Protein AF-A0AAD3DBM1-F1 (afdb_monomer_lite)

Foldseek 3Di:
DVVVLVVLPDDLPDDLVVLVVSLVSLVVVLVVCVVPPVCLVSLLVSLQSNLSSCVVVLNLVSNLVSLVVSLVSDDCPPCVPSNLVSLQSNLVSCVSVVVLVSSLVSLVCSCVSPNDDPSSVVSNVVSCVVVVHDPPPDPDPPPPPVVVVVVVVVVVVVVDPPDDPDDPLRVFDAQLQPRDTDDDWDWDPQQVPDPPADIGTHPDPVSVVVCCVFAVLCRRPPHPNHDDAQFKWAFADDPPCRVRHRFIWGFHDQDSVVSFTFTATPNDTDTHGSVRIHGDD

InterPro domains:
  IPR002893 Zinc finger, MYND-type [PF01753] (175-220)
  IPR002893 Zinc finger, MYND-type [PS50865] (175-220)
  IPR011990 Tetratricopeptide-like helical domain superfamily [G3DSA:1.25.40.10] (17-143)
  IPR011990 Tetratricopeptide-like helical domain superfamily [SSF48452] (22-134)

Organism: NCBI:txid426638

pLDDT: mean 80.93, std 15.18, range [37.31, 95.5]

Secondary structure (DSSP, 8-state):
-HHHHHHH---SSS-HHHHHHHHHHHHHHHHHHTT-TT-HHHHHHHHHHHHHHHHTTT-HHHHHHHHHHHHHH--TTT-HHHHHHHHHHHHHHHHHHT-HHHHHHHHHHHHHHH---HHHHHHHHHHHHHHT-----S-------HHHHHHHHHHHHTTS--S----HHHHS---TTT---SS-PEEPHHHHT-SSS---EESSHHHHHHHHHHTGGGT-TT-TT---TT-EEEE---SS-GGGTT-EEEEEEEEGGGTEEEEEETTEEEEE-GGGEEE--

Sequence (281 aa):
MLSECNNVFESIEGSLSKRMVAIKKYQALLAMIQNDKRASEVVIDVLRHLGICYLNIGNYAAAGANFASAWSLCSTSTQKDLKKDIAYQIAQCKEEDGDLEGALDWYKLVCDSFGMFSTCLEGVRRIERKMGKNSGIFPRQPKINTRKEESLVNEFQDMLPTNEKRSIAETMKRCDHCSRGGIKLLLCKGCANDQEAPSTNYCSKECQKSHWKNVHKYTCACSKARLITGQKVKVHSLDKSPQYNGKDGKIVTYMKEKGRFKVEIENKFLALKPQNLKKIV

Structure (mmCIF, N/CA/C/O backbone):
data_AF-A0AAD3DBM1-F1
#
_entry.id   AF-A0AAD3DBM1-F1
#
loop_
_atom_site.group_PDB
_atom_site.id
_atom_site.type_symbol
_atom_site.label_atom_id
_atom_site.label_alt_id
_atom_site.label_comp_id
_atom_site.label_asym_id
_atom_site.label_entity_id
_atom_site.label_seq_id
_atom_site.pdbx_PDB_ins_code
_atom_site.Cartn_x
_atom_site.Cartn_y
_atom_site.Cartn_z
_atom_site.occupancy
_atom_site.B_iso_or_equiv
_atom_site.auth_seq_id
_atom_site.auth_comp_id
_atom_site.auth_asym_id
_atom_site.auth_atom_id
_atom_site.pdbx_PDB_model_num
ATOM 1 N N . MET A 1 1 ? 29.274 14.774 -3.398 1.00 46.56 1 MET A N 1
ATOM 2 C CA . MET A 1 1 ? 29.232 13.772 -4.489 1.00 46.56 1 MET A CA 1
ATOM 3 C C . MET A 1 1 ? 28.260 12.628 -4.191 1.00 46.56 1 MET A C 1
ATOM 5 O O . MET A 1 1 ? 27.107 12.763 -4.569 1.00 46.56 1 MET A O 1
ATOM 9 N N . LEU A 1 2 ? 28.620 11.553 -3.469 1.00 37.75 2 LEU A N 1
ATOM 10 C CA . LEU A 1 2 ? 27.672 10.447 -3.177 1.00 37.75 2 LEU A CA 1
ATOM 11 C C . LEU A 1 2 ? 26.498 10.856 -2.258 1.00 37.75 2 LEU A C 1
ATOM 13 O O . LEU A 1 2 ? 25.374 10.401 -2.447 1.00 37.75 2 LEU A O 1
ATOM 17 N N . SER A 1 3 ? 26.729 11.766 -1.305 1.00 40.16 3 SER A N 1
ATOM 18 C CA . SER A 1 3 ? 25.671 12.320 -0.443 1.00 40.16 3 SER A CA 1
ATOM 19 C C . SER A 1 3 ? 24.686 13.227 -1.190 1.00 40.16 3 SER A C 1
ATOM 21 O O . SER A 1 3 ? 23.522 13.302 -0.813 1.00 40.16 3 SER A O 1
ATOM 23 N N . GLU A 1 4 ? 25.127 13.882 -2.268 1.00 43.16 4 GLU A N 1
ATOM 24 C CA . GLU A 1 4 ? 24.247 14.650 -3.155 1.00 43.16 4 GLU A CA 1
ATOM 25 C C . GLU A 1 4 ? 23.432 13.708 -4.044 1.00 43.16 4 GLU A C 1
ATOM 27 O O . GLU A 1 4 ? 22.243 13.944 -4.213 1.00 43.16 4 GLU A O 1
ATOM 32 N N . CYS A 1 5 ? 24.014 12.592 -4.511 1.00 42.69 5 CYS A N 1
ATOM 33 C CA . CYS A 1 5 ? 23.309 11.577 -5.307 1.00 42.69 5 CYS A CA 1
ATOM 34 C C . CYS A 1 5 ? 22.087 10.997 -4.575 1.00 42.69 5 CYS A C 1
ATOM 36 O O . CYS A 1 5 ? 21.028 10.853 -5.182 1.00 42.69 5 CYS A O 1
ATOM 38 N N . ASN A 1 6 ? 22.187 10.744 -3.264 1.00 42.69 6 ASN A N 1
ATOM 39 C CA . ASN A 1 6 ? 21.066 10.222 -2.469 1.00 42.69 6 ASN A CA 1
ATOM 40 C C . ASN A 1 6 ? 19.889 11.206 -2.335 1.00 42.69 6 ASN A C 1
ATOM 42 O O . ASN A 1 6 ? 18.762 10.771 -2.118 1.00 42.69 6 ASN A O 1
ATOM 46 N N . ASN A 1 7 ? 20.127 12.510 -2.512 1.00 46.00 7 ASN A N 1
ATOM 47 C CA . ASN A 1 7 ? 19.085 13.541 -2.491 1.00 46.00 7 ASN A CA 1
ATOM 48 C C . ASN A 1 7 ? 18.482 13.826 -3.884 1.00 46.00 7 ASN A C 1
ATOM 50 O O . ASN A 1 7 ? 17.515 14.581 -3.974 1.00 46.00 7 ASN A O 1
ATOM 54 N N . VAL A 1 8 ? 19.025 13.251 -4.970 1.00 50.91 8 VAL A N 1
ATOM 55 C CA . VAL A 1 8 ? 18.521 13.448 -6.350 1.00 50.91 8 VAL A CA 1
ATOM 56 C C . VAL A 1 8 ? 17.399 12.472 -6.712 1.00 50.91 8 VAL A C 1
ATOM 58 O O . VAL A 1 8 ? 16.641 12.748 -7.641 1.00 50.91 8 VAL A O 1
ATOM 61 N N . PHE A 1 9 ? 17.228 11.374 -5.967 1.00 54.41 9 PHE A N 1
ATOM 62 C CA . PHE A 1 9 ? 16.129 10.418 -6.152 1.00 54.41 9 PHE A CA 1
ATOM 63 C C . PHE A 1 9 ? 14.789 10.980 -5.642 1.00 54.41 9 PHE A C 1
ATOM 65 O O . PHE A 1 9 ? 14.138 10.429 -4.756 1.00 54.41 9 PHE A O 1
ATOM 72 N N . GLU A 1 10 ? 14.376 12.121 -6.192 1.00 54.16 10 GLU A N 1
ATOM 73 C CA . GLU A 1 10 ? 13.026 12.647 -6.046 1.00 54.16 10 GLU A CA 1
ATOM 74 C C . GLU A 1 10 ? 12.035 11.756 -6.800 1.00 54.16 10 GLU A C 1
ATOM 76 O O . GLU A 1 10 ? 12.330 11.208 -7.862 1.00 54.16 10 GLU A O 1
ATOM 81 N N . SER A 1 11 ? 10.839 11.630 -6.223 1.00 51.88 11 SER A N 1
ATOM 82 C CA . SER A 1 11 ? 9.753 10.768 -6.686 1.00 51.88 11 SER A CA 1
ATOM 83 C C . SER A 1 11 ? 9.548 10.824 -8.205 1.00 51.88 11 SER A C 1
ATOM 85 O O . SER A 1 11 ? 9.030 11.802 -8.748 1.00 51.88 11 SER A O 1
ATOM 87 N N . ILE A 1 12 ? 9.888 9.716 -8.871 1.00 55.22 12 ILE A N 1
ATOM 88 C CA . ILE A 1 12 ? 9.532 9.400 -10.265 1.00 55.22 12 ILE A CA 1
ATOM 89 C C . ILE A 1 12 ? 8.000 9.486 -10.463 1.00 55.22 12 ILE A C 1
ATOM 91 O O . ILE A 1 12 ? 7.499 9.741 -11.564 1.00 55.22 12 ILE A O 1
ATOM 95 N N . GLU A 1 13 ? 7.244 9.343 -9.371 1.00 55.00 13 GLU A N 1
ATOM 96 C CA . GLU A 1 13 ? 5.802 9.538 -9.299 1.00 55.00 13 GLU A CA 1
ATOM 97 C C . GLU A 1 13 ? 5.473 11.019 -9.036 1.00 55.00 13 GLU A C 1
ATOM 99 O O . GLU A 1 13 ? 5.703 11.570 -7.957 1.00 55.00 13 GLU A O 1
ATOM 104 N N . GLY A 1 14 ? 4.936 11.696 -10.049 1.00 64.06 14 GLY A N 1
ATOM 105 C CA . GLY A 1 14 ? 4.584 13.112 -9.980 1.00 64.06 14 GLY A CA 1
ATOM 106 C C . GLY A 1 14 ? 3.990 13.633 -11.287 1.00 64.06 14 GLY A C 1
ATOM 107 O O . GLY A 1 14 ? 3.848 12.886 -12.257 1.00 64.06 14 GLY A O 1
ATOM 108 N N . SER A 1 15 ? 3.641 14.923 -11.310 1.00 74.88 15 SER A N 1
ATOM 109 C CA . SER A 1 15 ? 3.180 15.627 -12.513 1.00 74.88 15 SER A CA 1
ATOM 110 C C . SER A 1 15 ? 4.259 15.649 -13.603 1.00 74.88 15 SER A C 1
ATOM 112 O O . SER A 1 15 ? 5.452 15.560 -13.308 1.00 74.88 15 SER A O 1
ATOM 114 N N . LEU A 1 16 ? 3.855 15.843 -14.863 1.00 77.19 16 LEU A N 1
ATOM 115 C CA . LEU A 1 16 ? 4.769 15.951 -16.010 1.00 77.19 16 LEU A CA 1
ATOM 116 C C . LEU A 1 16 ? 5.891 16.982 -15.772 1.00 77.19 16 LEU A C 1
ATOM 118 O O . LEU A 1 16 ? 7.056 16.709 -16.050 1.00 77.19 16 LEU A O 1
ATOM 122 N N . SER A 1 17 ? 5.565 18.111 -15.136 1.00 77.75 17 SER A N 1
ATOM 123 C CA . SER A 1 17 ? 6.536 19.136 -14.734 1.00 77.75 17 SER A CA 1
ATOM 124 C C . SER A 1 17 ? 7.622 18.616 -13.784 1.00 77.75 17 SER A C 1
ATOM 126 O O . SER A 1 17 ? 8.797 18.926 -13.973 1.00 77.75 17 SER A O 1
ATOM 128 N N . LYS A 1 18 ? 7.265 17.783 -12.798 1.00 78.81 18 LYS A N 1
ATOM 129 C CA . LYS A 1 18 ? 8.230 17.181 -11.863 1.00 78.81 18 LYS A CA 1
ATOM 130 C C . LYS A 1 18 ? 9.143 16.182 -12.572 1.00 78.81 18 LYS A C 1
ATOM 132 O O . LYS A 1 18 ? 10.349 16.198 -12.343 1.00 78.81 18 LYS A O 1
ATOM 137 N N . ARG A 1 19 ? 8.592 15.379 -13.490 1.00 79.62 19 ARG A N 1
ATOM 138 C CA . ARG A 1 19 ? 9.369 14.416 -14.293 1.00 79.62 19 ARG A CA 1
ATOM 139 C C . ARG A 1 19 ? 10.403 15.116 -15.176 1.00 79.62 19 ARG A C 1
ATOM 141 O O . ARG A 1 19 ? 11.550 14.690 -15.222 1.00 79.62 19 ARG A O 1
ATOM 148 N N . MET A 1 20 ? 10.040 16.231 -15.812 1.00 81.75 20 MET A N 1
ATOM 149 C CA . MET A 1 20 ? 10.981 17.019 -16.622 1.00 81.75 20 MET A CA 1
ATOM 150 C C . MET A 1 20 ? 12.109 17.642 -15.789 1.00 81.75 20 MET A C 1
ATOM 152 O O . MET A 1 20 ? 13.251 17.697 -16.242 1.00 81.75 20 MET A O 1
ATOM 156 N N . VAL A 1 21 ? 11.812 18.101 -14.568 1.00 84.25 21 VAL A N 1
ATOM 157 C CA . VAL A 1 21 ? 12.841 18.601 -13.641 1.00 84.25 21 VAL A CA 1
ATOM 158 C C . VAL A 1 21 ? 13.791 17.474 -13.228 1.00 84.25 21 VAL A C 1
ATOM 160 O O . VAL A 1 21 ? 15.004 17.678 -13.242 1.00 84.25 21 VAL A O 1
ATOM 163 N N . ALA A 1 22 ? 13.264 16.284 -12.930 1.00 83.56 22 ALA A N 1
ATOM 164 C CA . ALA A 1 22 ? 14.074 15.114 -12.597 1.00 83.56 22 ALA A CA 1
ATOM 165 C C . ALA A 1 22 ? 15.024 14.727 -13.744 1.00 83.56 22 ALA A C 1
ATOM 167 O O . ALA A 1 22 ? 16.213 14.533 -13.504 1.00 83.56 22 ALA A O 1
ATOM 168 N N . ILE A 1 23 ? 14.548 14.720 -14.997 1.00 86.81 23 ILE A N 1
ATOM 169 C CA . ILE A 1 23 ? 15.391 14.453 -16.179 1.00 86.81 23 ILE A CA 1
ATOM 170 C C . ILE A 1 23 ? 16.587 15.410 -16.229 1.00 86.81 23 ILE A C 1
ATOM 172 O O . ILE A 1 23 ? 17.722 14.958 -16.360 1.00 86.81 23 ILE A O 1
ATOM 176 N N . LYS A 1 24 ? 16.355 16.720 -16.059 1.00 87.69 24 LYS A N 1
ATOM 177 C CA . LYS A 1 24 ? 17.437 17.719 -16.061 1.00 87.69 24 LYS A CA 1
ATOM 178 C C . LYS A 1 24 ? 18.457 17.461 -14.951 1.00 87.69 24 LYS A C 1
ATOM 180 O O . LYS A 1 24 ? 19.658 17.554 -15.197 1.00 87.69 24 LYS A O 1
ATOM 185 N N . LYS A 1 25 ? 17.990 17.113 -13.745 1.00 87.00 25 LYS A N 1
ATOM 186 C CA . LYS A 1 25 ? 18.864 16.781 -12.609 1.00 87.00 25 LYS A CA 1
ATOM 187 C C . LYS A 1 25 ? 19.728 15.555 -12.910 1.00 87.00 25 LYS A C 1
ATOM 189 O O . LYS A 1 25 ? 20.939 15.607 -12.715 1.00 87.00 25 LYS A O 1
ATOM 194 N N . TYR A 1 26 ? 19.134 14.483 -13.428 1.00 87.44 26 TYR A N 1
ATOM 195 C CA . TYR A 1 26 ? 19.877 13.268 -13.752 1.00 87.44 26 TYR A CA 1
ATOM 196 C C . TYR A 1 26 ? 20.839 13.446 -14.935 1.00 87.44 26 TYR A C 1
ATOM 198 O O . TYR A 1 26 ? 21.929 12.886 -14.905 1.00 87.44 26 TYR A O 1
ATOM 206 N N . GLN A 1 27 ? 20.493 14.247 -15.947 1.00 89.56 27 GLN A N 1
ATOM 207 C CA . GLN A 1 27 ? 21.410 14.579 -17.046 1.00 89.56 27 GLN A CA 1
ATOM 208 C C . GLN A 1 27 ? 22.630 15.363 -16.553 1.00 89.56 27 GLN A C 1
ATOM 210 O O . GLN A 1 27 ? 23.756 15.041 -16.930 1.00 89.56 27 GLN A O 1
ATOM 215 N N . ALA A 1 28 ? 22.418 16.356 -15.683 1.00 86.69 28 ALA A N 1
ATOM 216 C CA . ALA A 1 28 ? 23.511 17.099 -15.061 1.00 86.69 28 ALA A CA 1
ATOM 217 C C . ALA A 1 28 ? 24.405 16.172 -14.226 1.00 86.69 28 ALA A C 1
ATOM 219 O O . ALA A 1 28 ? 25.629 16.224 -14.336 1.00 86.69 28 ALA A O 1
ATOM 220 N N . LEU A 1 29 ? 23.794 15.270 -13.454 1.00 85.69 29 LEU A N 1
ATOM 221 C CA . LEU A 1 29 ? 24.518 14.289 -12.656 1.00 85.69 29 LEU A CA 1
ATOM 222 C C . LEU A 1 29 ? 25.336 13.327 -13.530 1.00 85.69 29 LEU A C 1
ATOM 224 O O . LEU A 1 29 ? 26.505 13.082 -13.244 1.00 85.69 29 LEU A O 1
ATOM 228 N N . LEU A 1 30 ? 24.761 12.827 -14.626 1.00 86.38 30 LEU A N 1
ATOM 229 C CA . LEU A 1 30 ? 25.458 11.948 -15.561 1.00 86.38 30 LEU A CA 1
ATOM 230 C C . LEU A 1 30 ? 26.679 12.644 -16.182 1.00 86.38 30 LEU A C 1
ATOM 232 O O . LEU A 1 30 ? 27.753 12.049 -16.226 1.00 86.38 30 LEU A O 1
ATOM 236 N N . ALA A 1 31 ? 26.547 13.912 -16.584 1.00 85.44 31 ALA A N 1
ATOM 237 C CA . ALA A 1 31 ? 27.654 14.700 -17.128 1.00 85.44 31 ALA A CA 1
ATOM 238 C C . ALA A 1 31 ? 28.787 14.922 -16.107 1.00 85.44 31 ALA A C 1
ATOM 240 O O . ALA A 1 31 ? 29.961 14.916 -16.471 1.00 85.44 31 ALA A O 1
ATOM 241 N N . MET A 1 32 ? 28.453 15.077 -14.821 1.00 81.88 32 MET A N 1
ATOM 242 C CA . MET A 1 32 ? 29.454 15.179 -13.752 1.00 81.88 32 MET A CA 1
ATOM 243 C C . MET A 1 32 ? 30.186 13.851 -13.521 1.00 81.88 32 MET A C 1
ATOM 245 O O . MET A 1 32 ? 31.399 13.846 -13.313 1.00 81.88 32 MET A O 1
ATOM 249 N N . ILE A 1 33 ? 29.460 12.730 -13.562 1.00 81.56 33 ILE A N 1
ATOM 250 C CA . ILE A 1 33 ? 29.993 11.405 -13.217 1.00 81.56 33 ILE A CA 1
ATOM 251 C C . ILE A 1 33 ? 30.760 10.756 -14.379 1.00 81.56 33 ILE A C 1
ATOM 253 O O . ILE A 1 33 ? 31.691 9.998 -14.126 1.00 81.56 33 ILE A O 1
ATOM 257 N N . GLN A 1 34 ? 30.451 11.073 -15.643 1.00 70.00 34 GLN A N 1
ATOM 258 C CA . GLN A 1 34 ? 31.133 10.507 -16.823 1.00 70.00 34 GLN A CA 1
ATOM 259 C C . GLN A 1 34 ? 32.664 10.694 -16.824 1.00 70.00 34 GLN A C 1
ATOM 261 O O . GLN A 1 34 ? 33.372 9.937 -17.486 1.00 70.00 34 GLN A O 1
ATOM 266 N N . ASN A 1 35 ? 33.186 11.647 -16.046 1.00 67.00 35 ASN A N 1
ATOM 267 C CA . ASN A 1 35 ? 34.622 11.881 -15.889 1.00 67.00 35 ASN A CA 1
ATOM 268 C C . ASN A 1 35 ? 35.290 11.017 -14.794 1.00 67.00 35 ASN A C 1
ATOM 270 O O . ASN A 1 35 ? 36.519 10.981 -14.727 1.00 67.00 35 ASN A O 1
ATOM 274 N N . ASP A 1 36 ? 34.530 10.302 -13.952 1.00 69.19 36 ASP A N 1
ATOM 275 C CA . ASP A 1 36 ? 35.066 9.450 -12.879 1.00 69.19 36 ASP A CA 1
ATOM 276 C C . ASP A 1 36 ? 34.872 7.954 -13.184 1.00 69.19 36 ASP A C 1
ATOM 278 O O . ASP A 1 36 ? 33.789 7.382 -13.049 1.00 69.19 36 ASP A O 1
ATOM 282 N N . LYS A 1 37 ? 35.973 7.279 -13.540 1.00 59.78 37 LYS A N 1
ATOM 283 C CA . LYS A 1 37 ? 36.004 5.836 -13.846 1.00 59.78 37 LYS A CA 1
ATOM 284 C C . LYS A 1 37 ? 35.639 4.935 -12.656 1.00 59.78 37 LYS A C 1
ATOM 286 O O . LYS A 1 37 ? 35.408 3.746 -12.858 1.00 59.78 37 LYS A O 1
ATOM 291 N N . ARG A 1 38 ? 35.605 5.458 -11.425 1.00 62.09 38 ARG A N 1
ATOM 292 C CA . ARG A 1 38 ? 35.323 4.683 -10.199 1.00 62.09 38 ARG A CA 1
ATOM 293 C C . ARG A 1 38 ? 33.835 4.625 -9.844 1.00 62.09 38 ARG A C 1
ATOM 295 O O . ARG A 1 38 ? 33.476 3.956 -8.882 1.00 62.09 38 ARG A O 1
ATOM 302 N N . ALA A 1 39 ? 32.975 5.306 -10.601 1.00 62.03 39 ALA A N 1
ATOM 303 C CA . ALA A 1 39 ? 31.554 5.466 -10.294 1.00 62.03 39 ALA A CA 1
ATOM 304 C C . ALA A 1 39 ? 30.619 4.588 -11.154 1.00 62.03 39 ALA A C 1
ATOM 306 O O . ALA A 1 39 ? 29.461 4.945 -11.360 1.00 62.03 39 ALA A O 1
ATOM 307 N N . SER A 1 40 ? 31.096 3.447 -11.663 1.00 72.50 40 SER A N 1
ATOM 308 C CA . SER A 1 40 ? 30.356 2.610 -12.626 1.00 72.50 40 SER A CA 1
ATOM 309 C C . SER A 1 40 ? 28.969 2.173 -12.139 1.00 72.50 40 SER A C 1
ATOM 311 O O . SER A 1 40 ? 28.020 2.209 -12.914 1.00 72.50 40 SER A O 1
ATOM 313 N N . GLU A 1 41 ? 28.817 1.828 -10.860 1.00 79.38 41 GLU A N 1
ATOM 314 C CA . GLU A 1 41 ? 27.526 1.418 -10.290 1.00 79.38 41 GLU A CA 1
ATOM 315 C C . GLU A 1 41 ? 26.525 2.581 -10.204 1.00 79.38 41 GLU A C 1
ATOM 317 O O . GLU A 1 41 ? 25.370 2.444 -10.601 1.00 79.38 41 GLU A O 1
ATOM 322 N N . VAL A 1 42 ? 26.991 3.767 -9.804 1.00 81.56 42 VAL A N 1
ATOM 323 C CA . VAL A 1 42 ? 26.152 4.975 -9.739 1.00 81.56 42 VAL A CA 1
ATOM 324 C C . VAL A 1 42 ? 25.696 5.396 -11.138 1.00 81.56 42 VAL A C 1
ATOM 326 O O . VAL A 1 42 ? 24.560 5.831 -11.313 1.00 81.56 42 VAL A O 1
ATOM 329 N N . VAL A 1 43 ? 26.551 5.237 -12.154 1.00 85.94 43 VAL A N 1
ATOM 330 C CA . VAL A 1 43 ? 26.188 5.517 -13.552 1.00 85.94 43 VAL A CA 1
ATOM 331 C C . VAL A 1 43 ? 25.039 4.621 -14.014 1.00 85.94 43 VAL A C 1
ATOM 333 O O . VAL A 1 43 ? 24.109 5.119 -14.648 1.00 85.94 43 VAL A O 1
ATOM 336 N N . ILE A 1 44 ? 25.062 3.328 -13.671 1.00 87.00 44 ILE A N 1
ATOM 337 C CA . ILE A 1 44 ? 23.988 2.383 -14.016 1.00 87.00 44 ILE A CA 1
ATOM 338 C C . ILE A 1 44 ? 22.665 2.838 -13.396 1.00 87.00 44 ILE A C 1
ATOM 340 O O . ILE A 1 44 ? 21.652 2.909 -14.096 1.00 87.00 44 ILE A O 1
ATOM 344 N N . ASP A 1 45 ? 22.675 3.207 -12.114 1.00 86.12 45 ASP A N 1
ATOM 345 C CA . ASP A 1 45 ? 21.476 3.688 -11.433 1.00 86.12 45 ASP A CA 1
ATOM 346 C C . ASP A 1 45 ? 20.944 4.982 -12.050 1.00 86.12 45 ASP A C 1
ATOM 348 O O . ASP A 1 45 ? 19.742 5.091 -12.302 1.00 86.12 45 ASP A O 1
ATOM 352 N N . VAL A 1 46 ? 21.812 5.949 -12.354 1.00 87.50 46 VAL A N 1
ATOM 353 C CA . VAL A 1 46 ? 21.407 7.214 -12.988 1.00 87.50 46 VAL A CA 1
ATOM 354 C C . VAL A 1 46 ? 20.793 6.968 -14.368 1.00 87.50 46 VAL A C 1
ATOM 356 O O . VAL A 1 46 ? 19.727 7.510 -14.666 1.00 87.50 46 VAL A O 1
ATOM 359 N N . LEU A 1 47 ? 21.409 6.115 -15.191 1.00 90.25 47 LEU A N 1
ATOM 360 C CA . LEU A 1 47 ? 20.889 5.751 -16.512 1.00 90.25 47 LEU A CA 1
ATOM 361 C C . LEU A 1 47 ? 19.541 5.029 -16.415 1.00 90.25 47 LEU A C 1
ATOM 363 O O . LEU A 1 47 ? 18.613 5.345 -17.159 1.00 90.25 47 LEU A O 1
ATOM 367 N N . ARG A 1 48 ? 19.391 4.107 -15.460 1.00 90.38 48 ARG A N 1
ATOM 368 C CA . ARG A 1 48 ? 18.120 3.421 -15.202 1.00 90.38 48 ARG A CA 1
ATOM 369 C C . ARG A 1 48 ? 17.017 4.412 -14.828 1.00 90.38 48 ARG A C 1
ATOM 371 O O . ARG A 1 48 ? 15.926 4.347 -15.389 1.00 90.38 48 ARG A O 1
ATOM 378 N N . HIS A 1 49 ? 17.290 5.354 -13.928 1.00 88.69 49 HIS A N 1
ATOM 379 C CA . HIS A 1 49 ? 16.299 6.351 -13.512 1.00 88.69 49 HIS A CA 1
ATOM 380 C C . HIS A 1 49 ? 15.948 7.331 -14.640 1.00 88.69 49 HIS A C 1
ATOM 382 O O . HIS A 1 49 ? 14.770 7.637 -14.827 1.00 88.69 49 HIS A O 1
ATOM 388 N N . LEU A 1 50 ? 16.929 7.750 -15.451 1.00 89.75 50 LEU A N 1
ATOM 389 C CA . LEU A 1 50 ? 16.681 8.512 -16.681 1.00 89.75 50 LEU A CA 1
ATOM 390 C C . LEU A 1 50 ? 15.753 7.760 -17.633 1.00 89.75 50 LEU 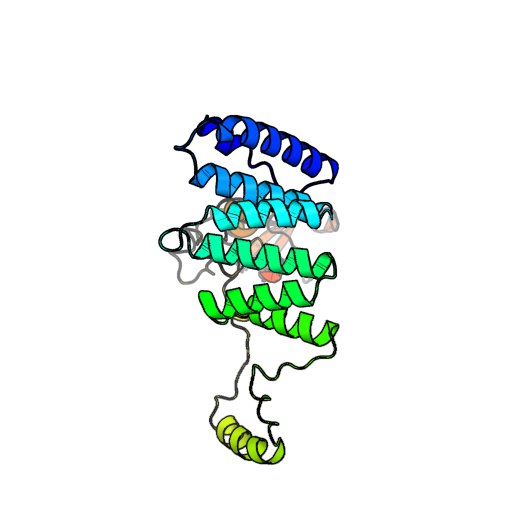A C 1
ATOM 392 O O . LEU A 1 50 ? 14.786 8.344 -18.123 1.00 89.75 50 LEU A O 1
ATOM 396 N N . GLY A 1 51 ? 16.020 6.471 -17.857 1.00 91.12 51 GLY A N 1
ATOM 397 C CA . GLY A 1 51 ? 15.190 5.607 -18.690 1.00 91.12 51 GLY A CA 1
ATOM 398 C C . GLY A 1 51 ? 13.734 5.578 -18.221 1.00 91.12 51 GLY A C 1
ATOM 399 O O . GLY A 1 51 ? 12.826 5.821 -19.014 1.00 91.12 51 GLY A O 1
ATOM 400 N N . ILE A 1 52 ? 13.505 5.389 -16.917 1.00 89.81 52 ILE A N 1
ATOM 401 C CA . ILE A 1 52 ? 12.154 5.370 -16.331 1.00 89.81 52 ILE A CA 1
ATOM 402 C C . ILE A 1 52 ? 11.463 6.735 -16.482 1.00 89.81 52 ILE A C 1
ATOM 404 O O . ILE A 1 52 ? 10.277 6.802 -16.815 1.00 89.81 52 ILE A O 1
ATOM 408 N N . CYS A 1 53 ? 12.177 7.843 -16.266 1.00 88.69 53 CYS A N 1
ATOM 409 C CA . CYS A 1 53 ? 11.609 9.175 -16.463 1.00 88.69 53 CYS A CA 1
ATOM 410 C C . CYS A 1 53 ? 11.182 9.410 -17.918 1.00 88.69 53 CYS A C 1
ATOM 412 O O . CYS A 1 53 ? 10.093 9.940 -18.138 1.00 88.69 53 CYS A O 1
ATOM 414 N N . TYR A 1 54 ? 12.004 8.998 -18.890 1.00 91.12 54 TYR A N 1
ATOM 415 C CA . TYR A 1 54 ? 11.683 9.100 -20.315 1.00 91.12 54 TYR A CA 1
ATOM 416 C C . TYR A 1 54 ? 10.505 8.206 -20.720 1.00 91.12 54 TYR A C 1
ATOM 418 O O . TYR A 1 54 ? 9.609 8.665 -21.430 1.00 91.12 54 TYR A O 1
ATOM 426 N N . LEU A 1 55 ? 10.450 6.979 -20.195 1.00 89.06 55 LEU A N 1
ATOM 427 C CA . LEU A 1 55 ? 9.333 6.054 -20.394 1.00 89.06 55 LEU A CA 1
ATOM 428 C C . LEU A 1 55 ? 8.014 6.677 -19.913 1.00 89.06 55 LEU A C 1
ATOM 430 O O . LEU A 1 55 ? 7.021 6.695 -20.635 1.00 89.06 55 LEU A O 1
ATOM 434 N N . ASN A 1 56 ? 8.026 7.293 -18.730 1.00 87.56 56 ASN A N 1
ATOM 435 C CA . ASN A 1 56 ? 6.849 7.923 -18.129 1.00 87.56 56 ASN A CA 1
ATOM 436 C C . ASN A 1 56 ? 6.365 9.198 -18.838 1.00 87.56 56 ASN A C 1
ATOM 438 O O . ASN A 1 56 ? 5.270 9.677 -18.528 1.00 87.56 56 ASN A O 1
ATOM 442 N N . ILE A 1 57 ? 7.168 9.794 -19.720 1.00 87.75 57 ILE A N 1
ATOM 443 C CA . ILE A 1 57 ? 6.746 10.918 -20.571 1.00 87.75 57 ILE A CA 1
ATOM 444 C C . ILE A 1 57 ? 6.454 10.483 -22.014 1.00 87.75 57 ILE A C 1
ATOM 446 O O . ILE A 1 57 ? 6.164 11.338 -22.844 1.00 87.75 57 ILE A O 1
ATOM 450 N N . GLY A 1 58 ? 6.524 9.180 -22.311 1.00 88.31 58 GLY A N 1
ATOM 451 C CA . GLY A 1 58 ? 6.260 8.623 -23.640 1.00 88.31 58 GLY A CA 1
ATOM 452 C C . GLY A 1 58 ? 7.402 8.798 -24.645 1.00 88.31 58 GLY A C 1
ATOM 453 O O . GLY A 1 58 ? 7.187 8.649 -25.841 1.00 88.31 58 GLY A O 1
ATOM 454 N N . ASN A 1 59 ? 8.618 9.129 -24.197 1.00 92.00 59 ASN A N 1
ATOM 455 C CA . ASN A 1 59 ? 9.789 9.189 -25.074 1.00 92.00 59 ASN A CA 1
ATOM 456 C C . ASN A 1 59 ? 10.540 7.850 -25.033 1.00 92.00 59 ASN A C 1
ATOM 458 O O . ASN A 1 59 ? 11.563 7.705 -24.357 1.00 92.00 59 ASN A O 1
ATOM 462 N N . TYR A 1 60 ? 9.995 6.858 -25.737 1.00 92.25 60 TYR A N 1
ATOM 463 C CA . TYR A 1 60 ? 10.479 5.474 -25.709 1.00 92.25 60 TYR A CA 1
ATOM 464 C C . TYR A 1 60 ? 11.877 5.311 -26.316 1.00 92.25 60 TYR A C 1
ATOM 466 O O . TYR A 1 60 ? 12.682 4.539 -25.796 1.00 92.25 60 TYR A O 1
ATOM 474 N N . ALA A 1 61 ? 12.213 6.097 -27.343 1.00 90.31 61 ALA A N 1
ATOM 475 C CA . ALA A 1 61 ? 13.540 6.091 -27.958 1.00 90.31 61 ALA A CA 1
ATOM 476 C C . ALA A 1 61 ? 14.636 6.520 -26.965 1.00 90.31 61 ALA A C 1
ATOM 478 O O . ALA A 1 61 ? 15.636 5.817 -26.787 1.00 90.31 61 ALA A O 1
ATOM 479 N N . ALA A 1 62 ? 14.432 7.642 -26.262 1.00 91.19 62 ALA A N 1
ATOM 480 C CA . ALA A 1 62 ? 15.373 8.099 -25.240 1.00 91.19 62 ALA A CA 1
ATOM 481 C C . ALA A 1 62 ? 15.418 7.139 -24.043 1.00 91.19 62 ALA A C 1
ATOM 483 O O . ALA A 1 62 ? 16.498 6.878 -23.507 1.00 91.19 62 ALA A O 1
ATOM 484 N N . ALA A 1 63 ? 14.272 6.582 -23.640 1.00 93.31 63 ALA A N 1
ATOM 485 C CA . ALA A 1 63 ? 14.208 5.591 -22.571 1.00 93.31 63 ALA A CA 1
ATOM 486 C C . ALA A 1 63 ? 15.050 4.350 -22.903 1.00 93.31 63 ALA A C 1
ATOM 488 O O . ALA A 1 63 ? 15.948 3.986 -22.141 1.00 93.31 63 ALA A O 1
ATOM 489 N N . GLY A 1 64 ? 14.830 3.764 -24.083 1.00 91.94 64 GLY A N 1
ATOM 490 C CA . GLY A 1 64 ? 15.550 2.589 -24.566 1.00 91.94 64 GLY A CA 1
ATOM 491 C C . GLY A 1 64 ? 17.060 2.810 -24.665 1.00 91.94 64 GLY A C 1
ATOM 492 O O .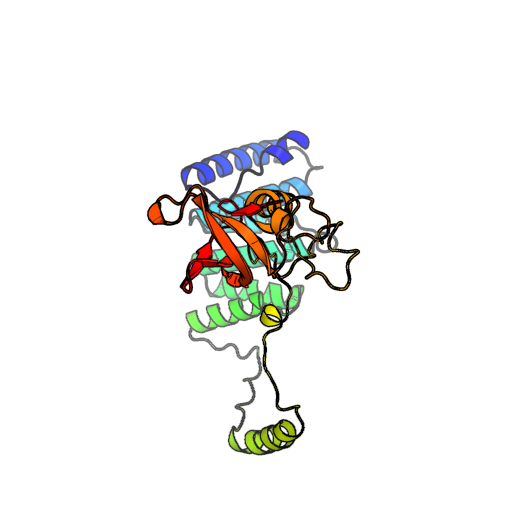 GLY A 1 64 ? 17.824 1.952 -24.229 1.00 91.94 64 GLY A O 1
ATOM 493 N N . ALA A 1 65 ? 17.509 3.972 -25.153 1.00 93.31 65 ALA A N 1
ATOM 494 C CA . ALA A 1 65 ? 18.936 4.300 -25.239 1.00 93.31 65 ALA A CA 1
ATOM 495 C C . ALA A 1 65 ? 19.623 4.348 -23.860 1.00 93.31 65 ALA A C 1
ATOM 497 O O . ALA A 1 65 ? 20.733 3.830 -23.690 1.00 93.31 65 ALA A O 1
ATOM 498 N N . ASN A 1 66 ? 18.955 4.929 -22.858 1.00 93.38 66 ASN A N 1
ATOM 499 C CA . ASN A 1 66 ? 19.474 4.973 -21.490 1.00 93.38 66 ASN A CA 1
ATOM 500 C C . ASN A 1 66 ? 19.524 3.571 -20.868 1.00 93.38 66 ASN A C 1
ATOM 502 O O . ASN A 1 66 ? 20.542 3.199 -20.286 1.00 93.38 66 ASN A O 1
ATOM 506 N N . PHE A 1 67 ? 18.477 2.761 -21.046 1.00 94.25 67 PHE A N 1
ATOM 507 C CA . PHE A 1 67 ? 18.471 1.384 -20.549 1.00 94.25 67 PHE A CA 1
ATOM 508 C C . PHE A 1 67 ? 19.518 0.499 -21.235 1.00 94.25 67 PHE A C 1
ATOM 510 O O . PHE A 1 67 ? 20.193 -0.267 -20.555 1.00 94.25 67 PHE A O 1
ATOM 517 N N . ALA A 1 68 ? 19.719 0.631 -22.547 1.00 92.06 68 ALA A N 1
ATOM 518 C CA . ALA A 1 68 ? 20.769 -0.087 -23.270 1.00 92.06 68 ALA A CA 1
ATOM 519 C C . ALA A 1 68 ? 22.175 0.289 -22.768 1.00 92.06 68 ALA A C 1
ATOM 521 O O . ALA A 1 68 ? 23.034 -0.579 -22.606 1.00 92.06 68 ALA A O 1
ATOM 522 N N . SER A 1 69 ? 22.389 1.572 -22.458 1.00 91.19 69 SER A N 1
ATOM 523 C CA . SER A 1 69 ? 23.642 2.055 -21.863 1.00 91.19 69 SER A CA 1
ATOM 524 C C . SER A 1 69 ? 23.842 1.521 -20.442 1.00 91.19 69 SER A C 1
ATOM 526 O O . SER A 1 69 ? 24.953 1.165 -20.066 1.00 91.19 69 SER A O 1
ATOM 528 N N . ALA A 1 70 ? 22.771 1.413 -19.650 1.00 90.62 70 ALA A N 1
ATOM 529 C CA . ALA A 1 70 ? 22.832 0.792 -18.328 1.00 90.62 70 ALA A CA 1
ATOM 530 C C . ALA A 1 70 ? 23.142 -0.713 -18.434 1.00 90.62 70 ALA A C 1
ATOM 532 O O . ALA A 1 70 ? 23.987 -1.233 -17.710 1.00 90.62 70 ALA A O 1
ATOM 533 N N . TRP A 1 71 ? 22.505 -1.406 -19.382 1.00 90.38 71 TRP A N 1
ATOM 534 C CA . TRP A 1 71 ? 22.679 -2.838 -19.617 1.00 90.38 71 TRP A CA 1
ATOM 535 C C . TRP A 1 71 ? 24.117 -3.214 -19.988 1.00 90.38 71 TRP A C 1
ATOM 537 O O . TRP A 1 71 ? 24.629 -4.220 -19.491 1.00 90.38 71 TRP A O 1
ATOM 547 N N . SER A 1 72 ? 24.774 -2.423 -20.846 1.00 88.50 72 SER A N 1
ATOM 548 C CA . SER A 1 72 ? 26.158 -2.678 -21.270 1.00 88.50 72 SER A CA 1
ATOM 549 C C . SER A 1 72 ? 27.170 -2.513 -20.133 1.00 88.50 72 SER A C 1
ATOM 551 O O . SER A 1 72 ? 28.206 -3.175 -20.138 1.00 88.50 72 SER A O 1
ATOM 553 N N . LEU A 1 73 ? 26.848 -1.684 -19.137 1.00 86.75 73 LEU A N 1
ATOM 554 C CA . LEU A 1 73 ? 27.663 -1.468 -17.943 1.00 86.75 73 LEU A CA 1
ATOM 555 C C . LEU A 1 73 ? 27.427 -2.528 -16.851 1.00 86.75 73 LEU A C 1
ATOM 557 O O . LEU A 1 73 ? 28.270 -2.693 -15.969 1.00 86.75 73 LEU A O 1
ATOM 561 N N . CYS A 1 74 ? 26.317 -3.275 -16.900 1.00 84.31 74 CYS A N 1
ATOM 562 C CA . CYS A 1 74 ? 26.014 -4.319 -15.921 1.00 84.31 74 CYS A CA 1
ATOM 563 C C . CYS A 1 74 ? 26.873 -5.584 -16.109 1.00 84.31 74 CYS A C 1
ATOM 565 O O . CYS A 1 74 ? 26.668 -6.379 -17.040 1.00 84.31 74 CYS A O 1
ATOM 567 N N . SER A 1 75 ? 27.734 -5.857 -15.128 1.00 77.12 75 SER A N 1
ATOM 568 C CA . SER A 1 75 ? 28.443 -7.135 -14.980 1.00 77.12 75 SER A CA 1
ATOM 569 C C . SER A 1 75 ? 27.487 -8.274 -14.596 1.00 77.12 75 SER A C 1
ATOM 571 O O . SER A 1 75 ? 26.617 -8.125 -13.739 1.00 77.12 75 SER A O 1
ATOM 573 N N . THR A 1 76 ? 27.643 -9.445 -15.221 1.00 63.94 76 THR A N 1
ATOM 574 C CA . THR A 1 76 ? 26.721 -10.593 -15.090 1.00 63.94 76 THR A CA 1
ATOM 575 C C . THR A 1 76 ? 26.730 -11.280 -13.721 1.00 63.94 76 THR A C 1
ATOM 577 O O . THR A 1 76 ? 25.749 -11.941 -13.387 1.00 63.94 76 THR A O 1
ATOM 580 N N . SER A 1 77 ? 27.792 -11.139 -12.922 1.00 61.97 77 SER A N 1
ATOM 581 C CA . SER A 1 77 ? 27.972 -11.893 -11.671 1.00 61.97 77 SER A CA 1
ATOM 582 C C . SER A 1 77 ? 27.398 -11.214 -10.423 1.00 61.97 77 SER A C 1
ATOM 584 O O . SER A 1 77 ? 26.915 -11.910 -9.534 1.00 61.97 77 SER A O 1
ATOM 586 N N . THR A 1 78 ? 27.415 -9.881 -10.342 1.00 65.38 78 THR A N 1
ATOM 587 C CA . THR A 1 78 ? 27.040 -9.135 -9.123 1.00 65.38 78 THR A CA 1
ATOM 588 C C . THR A 1 78 ? 25.681 -8.441 -9.210 1.00 65.38 78 THR A C 1
ATOM 590 O O . THR A 1 78 ? 25.067 -8.182 -8.182 1.00 65.38 78 THR A O 1
ATOM 593 N N . GLN A 1 79 ? 25.169 -8.182 -10.419 1.00 76.62 79 GLN A N 1
ATOM 594 C CA . GLN A 1 79 ? 23.981 -7.345 -10.647 1.00 76.62 79 GLN A CA 1
ATOM 595 C C . GLN A 1 79 ? 22.857 -8.086 -11.391 1.00 76.62 79 GLN A C 1
ATOM 597 O O . GLN A 1 79 ? 22.176 -7.517 -12.243 1.00 76.62 79 GLN A O 1
ATOM 602 N N . LYS A 1 80 ? 22.647 -9.376 -11.096 1.00 81.50 80 LYS A N 1
ATOM 603 C CA . LYS A 1 80 ? 21.692 -10.232 -11.827 1.00 81.50 80 LYS A CA 1
ATOM 604 C C . LYS A 1 80 ? 20.255 -9.686 -11.814 1.00 81.50 80 LYS A C 1
ATOM 606 O O . LYS A 1 80 ? 19.609 -9.655 -12.859 1.00 81.50 80 LYS A O 1
ATOM 611 N N . ASP A 1 81 ? 19.766 -9.232 -10.661 1.00 83.88 81 ASP A N 1
ATOM 612 C CA . ASP A 1 81 ? 18.400 -8.701 -10.535 1.00 83.88 81 ASP A CA 1
ATOM 613 C C . ASP A 1 81 ? 18.218 -7.341 -11.208 1.00 83.88 81 ASP A C 1
ATOM 615 O O . ASP A 1 81 ? 17.198 -7.112 -11.856 1.00 83.88 81 ASP A O 1
ATOM 619 N N . LEU A 1 82 ? 19.221 -6.467 -11.107 1.00 86.00 82 LEU A N 1
ATOM 620 C CA . LEU A 1 82 ? 19.219 -5.169 -11.778 1.00 86.00 82 LEU A CA 1
ATOM 621 C C . LEU A 1 82 ? 19.245 -5.342 -13.298 1.00 86.00 82 LEU A C 1
ATOM 623 O O . LEU A 1 82 ? 18.476 -4.709 -14.016 1.00 86.00 82 LEU A O 1
ATOM 627 N N . LYS A 1 83 ? 20.079 -6.264 -13.784 1.00 88.62 83 LYS A N 1
ATOM 628 C CA . LYS A 1 83 ? 20.172 -6.610 -15.200 1.00 88.62 83 LYS A CA 1
ATOM 629 C C . LYS A 1 83 ? 18.829 -7.139 -15.714 1.00 88.62 83 LYS A C 1
ATOM 631 O O . LYS A 1 83 ? 18.323 -6.643 -16.715 1.00 88.62 83 LYS A O 1
ATOM 636 N N . LYS A 1 84 ? 18.194 -8.056 -14.977 1.00 89.88 84 LYS A N 1
ATOM 637 C CA . LYS A 1 84 ? 16.838 -8.555 -15.267 1.00 89.88 84 LYS A CA 1
ATOM 638 C C . LYS A 1 84 ? 15.801 -7.425 -15.373 1.00 89.88 84 LYS A C 1
ATOM 640 O O . LYS A 1 84 ? 15.031 -7.421 -16.330 1.00 89.88 84 LYS A O 1
ATOM 645 N N . ASP A 1 85 ? 15.791 -6.478 -14.429 1.00 89.31 85 ASP A N 1
ATOM 646 C CA . ASP A 1 85 ? 14.893 -5.309 -14.462 1.00 89.31 85 ASP A CA 1
ATOM 647 C C . ASP A 1 85 ? 15.141 -4.451 -15.712 1.00 89.31 85 ASP A C 1
ATOM 649 O O . ASP A 1 85 ? 14.212 -4.174 -16.464 1.00 89.31 85 ASP A O 1
ATOM 653 N N . ILE A 1 86 ? 16.401 -4.116 -16.005 1.00 91.50 86 ILE A N 1
ATOM 654 C CA . ILE A 1 86 ? 16.767 -3.308 -17.178 1.00 91.50 86 ILE A CA 1
ATOM 655 C C . ILE A 1 86 ? 16.321 -3.979 -18.485 1.00 91.50 86 ILE A C 1
ATOM 657 O O . ILE A 1 86 ? 15.723 -3.312 -19.326 1.00 91.50 86 ILE A O 1
ATOM 661 N N . ALA A 1 87 ? 16.546 -5.285 -18.665 1.00 91.81 87 ALA A N 1
ATOM 662 C CA . ALA A 1 87 ? 16.086 -5.974 -19.875 1.00 91.81 87 ALA A CA 1
ATOM 663 C C . ALA A 1 87 ? 14.560 -5.980 -20.017 1.00 91.81 87 ALA A C 1
ATOM 665 O O . ALA A 1 87 ? 14.051 -5.813 -21.125 1.00 91.81 87 ALA A O 1
ATOM 666 N N . TYR A 1 88 ? 13.826 -6.123 -18.911 1.00 91.00 88 TYR A N 1
ATOM 667 C CA . TYR A 1 88 ? 12.368 -6.018 -18.937 1.00 91.00 88 TYR A CA 1
ATOM 668 C C . TYR A 1 88 ? 11.912 -4.610 -19.357 1.00 91.00 88 TYR A C 1
ATOM 670 O O . TYR A 1 88 ? 11.006 -4.477 -20.179 1.00 91.00 88 TYR A O 1
ATOM 678 N N . GLN A 1 89 ? 12.572 -3.561 -18.853 1.00 93.00 89 GLN A N 1
ATOM 679 C CA . GLN A 1 89 ? 12.284 -2.175 -19.237 1.00 93.00 89 GLN A CA 1
ATOM 680 C C . GLN A 1 89 ? 12.599 -1.899 -20.716 1.00 93.00 89 GLN A C 1
ATOM 682 O O . GLN A 1 89 ? 11.838 -1.196 -21.379 1.00 93.00 89 GLN A O 1
ATOM 687 N N . ILE A 1 90 ? 13.673 -2.483 -21.266 1.00 93.19 90 ILE A N 1
ATOM 688 C CA . ILE A 1 90 ? 13.975 -2.394 -22.706 1.00 93.19 90 ILE A CA 1
ATOM 689 C C . ILE A 1 90 ? 12.864 -3.059 -23.525 1.00 93.19 90 ILE A C 1
ATOM 691 O O . ILE A 1 90 ? 12.367 -2.446 -24.470 1.00 93.19 90 ILE A O 1
ATOM 695 N N . ALA A 1 91 ? 12.433 -4.267 -23.141 1.00 92.56 91 ALA A N 1
ATOM 696 C CA . ALA A 1 91 ? 11.337 -4.969 -23.810 1.00 92.56 91 ALA A CA 1
ATOM 697 C C . ALA A 1 91 ? 10.050 -4.129 -23.822 1.00 92.56 91 ALA A C 1
ATOM 699 O O . ALA A 1 91 ? 9.400 -4.000 -24.857 1.00 92.56 91 ALA A O 1
ATOM 700 N N . GLN A 1 92 ? 9.720 -3.497 -22.691 1.00 91.69 92 GLN A N 1
ATOM 701 C CA . GLN A 1 92 ? 8.563 -2.612 -22.582 1.00 91.69 92 GLN A CA 1
ATOM 702 C C . GLN A 1 92 ? 8.700 -1.365 -23.466 1.00 91.69 92 GLN A C 1
ATOM 704 O O . GLN A 1 92 ? 7.749 -1.007 -24.151 1.00 91.69 92 GLN A O 1
ATOM 709 N N . CYS A 1 93 ? 9.871 -0.719 -23.502 1.00 92.50 93 CYS A N 1
ATOM 710 C CA . CYS A 1 93 ? 10.093 0.429 -24.388 1.00 92.50 93 CYS A CA 1
ATOM 711 C C . CYS A 1 93 ? 9.866 0.050 -25.855 1.00 92.50 93 CYS A C 1
ATOM 713 O O . CYS A 1 93 ? 9.216 0.794 -26.576 1.00 92.50 93 CYS A O 1
ATOM 715 N N . LYS A 1 94 ? 10.368 -1.115 -26.280 1.00 92.75 94 LYS A N 1
ATOM 716 C CA . LYS A 1 94 ? 10.177 -1.632 -27.640 1.00 92.75 94 LYS A CA 1
ATOM 717 C C . LYS A 1 94 ? 8.716 -1.953 -27.947 1.00 92.75 94 LYS A C 1
ATOM 719 O O . LYS A 1 94 ? 8.238 -1.636 -29.029 1.00 92.75 94 LYS A O 1
ATOM 724 N N . GLU A 1 95 ? 7.994 -2.522 -26.983 1.00 91.75 95 GLU A N 1
ATOM 725 C CA . GLU A 1 95 ? 6.563 -2.798 -27.121 1.00 91.75 95 GLU A CA 1
ATOM 726 C C . GLU A 1 95 ? 5.746 -1.517 -27.339 1.00 91.75 95 GLU A C 1
ATOM 728 O O . GLU A 1 95 ? 4.865 -1.499 -28.199 1.00 91.75 95 GLU A O 1
ATOM 733 N N . GLU A 1 96 ? 6.024 -0.472 -26.558 1.00 89.94 96 GLU A N 1
ATOM 734 C CA . GLU A 1 96 ? 5.320 0.814 -26.636 1.00 89.94 96 GLU A CA 1
ATOM 735 C C . GLU A 1 96 ? 5.717 1.629 -27.879 1.00 89.94 96 GLU A C 1
ATOM 737 O O . GLU A 1 96 ? 4.884 2.334 -28.443 1.00 89.94 96 GLU A O 1
ATOM 742 N N . ASP A 1 97 ? 6.959 1.486 -28.351 1.00 89.94 97 ASP A N 1
ATOM 743 C CA . ASP A 1 97 ? 7.448 2.070 -29.610 1.00 89.94 97 ASP A CA 1
ATOM 744 C C . ASP A 1 97 ? 6.875 1.360 -30.858 1.00 89.94 97 ASP A C 1
ATOM 746 O O . ASP A 1 97 ? 6.986 1.854 -31.977 1.00 89.94 97 ASP A O 1
ATOM 750 N N . GLY A 1 98 ? 6.233 0.198 -30.678 1.00 88.94 98 GLY A N 1
ATOM 751 C CA . GLY A 1 98 ? 5.641 -0.604 -31.754 1.00 88.94 98 GLY A CA 1
ATOM 752 C C . GLY A 1 98 ? 6.592 -1.620 -32.399 1.00 88.94 98 GLY A C 1
ATOM 753 O O . GLY A 1 98 ? 6.172 -2.376 -33.275 1.00 88.94 98 GLY A O 1
ATOM 754 N N . ASP A 1 99 ? 7.840 -1.704 -31.938 1.00 91.62 99 ASP A N 1
ATOM 755 C CA . ASP A 1 99 ? 8.822 -2.721 -32.330 1.00 91.62 99 ASP A CA 1
ATOM 756 C C . ASP A 1 99 ? 8.537 -4.047 -31.601 1.00 91.62 99 ASP A C 1
ATOM 758 O O . ASP A 1 99 ? 9.191 -4.430 -30.626 1.00 91.62 99 ASP A O 1
ATOM 762 N N . LEU A 1 100 ? 7.491 -4.742 -32.056 1.00 90.56 100 LEU A N 1
ATOM 763 C CA . LEU A 1 100 ? 7.020 -5.990 -31.447 1.00 90.56 100 LEU A CA 1
ATOM 764 C C . LEU A 1 100 ? 8.036 -7.134 -31.565 1.00 90.56 100 LEU A C 1
ATOM 766 O O . LEU A 1 100 ? 8.090 -7.991 -30.683 1.00 90.56 100 LEU A O 1
ATOM 770 N N . GLU A 1 101 ? 8.828 -7.164 -32.637 1.00 90.00 101 GLU A N 1
ATOM 771 C CA . GLU A 1 101 ? 9.852 -8.190 -32.850 1.00 90.00 101 GLU A CA 1
ATOM 772 C C . GLU A 1 101 ? 11.020 -7.988 -31.882 1.00 90.00 101 GLU A C 1
ATOM 774 O O . GLU A 1 101 ? 11.346 -8.903 -31.123 1.00 90.00 101 GLU A O 1
ATOM 779 N N . GLY A 1 102 ? 11.536 -6.758 -31.778 1.00 90.94 102 GLY A N 1
ATOM 780 C CA . GLY A 1 102 ? 12.544 -6.411 -30.782 1.00 90.94 102 GLY A CA 1
ATOM 781 C C . GLY A 1 102 ? 12.054 -6.634 -29.349 1.00 90.94 102 GLY A C 1
ATOM 782 O O . GLY A 1 102 ? 12.791 -7.166 -28.518 1.00 90.94 102 GLY A O 1
ATOM 783 N N . ALA A 1 103 ? 10.797 -6.296 -29.042 1.00 91.81 103 ALA A N 1
ATOM 784 C CA . ALA A 1 103 ? 10.210 -6.559 -27.726 1.00 91.81 103 ALA A CA 1
ATOM 785 C C . ALA A 1 103 ? 10.193 -8.060 -27.391 1.00 91.81 103 ALA A C 1
ATOM 787 O O . ALA A 1 103 ? 10.525 -8.452 -26.269 1.00 91.81 103 ALA A O 1
ATOM 788 N N . LEU A 1 104 ? 9.829 -8.906 -28.361 1.00 90.31 104 LEU A N 1
ATOM 789 C CA . LEU A 1 104 ? 9.800 -10.353 -28.179 1.00 90.31 104 LEU A CA 1
ATOM 790 C C . LEU A 1 104 ? 11.197 -10.924 -27.918 1.00 90.31 104 LEU A C 1
ATOM 792 O O . LEU A 1 104 ? 11.341 -11.760 -27.026 1.00 90.31 104 LEU A O 1
ATOM 796 N N . ASP A 1 105 ? 12.207 -10.475 -28.660 1.00 91.50 105 ASP A N 1
ATOM 797 C CA . ASP A 1 105 ? 13.587 -10.935 -28.487 1.00 91.50 105 ASP A CA 1
ATOM 798 C C . ASP A 1 105 ? 14.124 -10.601 -27.095 1.00 91.50 105 ASP A C 1
ATOM 800 O O . ASP A 1 105 ? 14.718 -11.456 -26.434 1.00 91.50 105 ASP A O 1
ATOM 804 N N . TRP A 1 106 ? 13.832 -9.400 -26.590 1.00 93.00 106 TRP A N 1
ATOM 805 C CA . TRP A 1 106 ? 14.191 -9.029 -25.223 1.00 93.00 106 TRP A CA 1
ATOM 806 C C . TRP A 1 106 ? 13.434 -9.846 -24.174 1.00 93.00 106 TRP A C 1
ATOM 808 O O . TRP A 1 106 ? 14.047 -10.301 -23.207 1.00 93.00 106 TRP A O 1
ATOM 818 N N . TYR A 1 107 ? 12.133 -10.100 -24.354 1.00 90.75 107 TYR A N 1
ATOM 819 C CA . TYR A 1 107 ? 11.397 -10.976 -23.438 1.00 90.75 107 TYR A CA 1
ATOM 820 C C . TYR A 1 107 ? 11.952 -12.406 -23.434 1.00 90.75 107 TYR A C 1
ATOM 822 O O . TYR A 1 107 ? 12.130 -12.986 -22.364 1.00 90.75 107 TYR A O 1
ATOM 830 N N . LYS A 1 108 ? 12.291 -12.966 -24.598 1.00 88.56 108 LYS A N 1
ATOM 831 C CA . LYS A 1 108 ? 12.932 -14.286 -24.687 1.00 88.56 108 LYS A CA 1
ATOM 832 C C . LYS A 1 108 ? 14.286 -14.301 -23.990 1.00 88.56 108 LYS A C 1
ATOM 834 O O . LYS A 1 108 ? 14.498 -15.145 -23.128 1.00 88.56 108 LYS A O 1
ATOM 839 N N . LEU A 1 109 ? 15.139 -13.310 -24.261 1.00 89.88 109 LEU A N 1
ATOM 840 C CA . LEU A 1 109 ? 16.438 -13.164 -23.602 1.00 89.88 109 LEU A CA 1
ATOM 841 C C . LEU A 1 109 ? 16.300 -13.159 -22.076 1.00 89.88 109 LEU A C 1
ATOM 843 O O . LEU A 1 109 ? 17.105 -13.778 -21.377 1.00 89.88 109 LEU A O 1
ATOM 847 N N . VAL A 1 110 ? 15.281 -12.470 -21.556 1.00 88.75 110 VAL A N 1
ATOM 848 C CA . VAL A 1 110 ? 14.993 -12.433 -20.121 1.00 88.75 110 VAL A CA 1
ATOM 849 C C . VAL A 1 110 ? 14.628 -13.822 -19.596 1.00 88.75 110 VAL A C 1
ATOM 851 O O . VAL A 1 110 ? 15.198 -14.270 -18.600 1.00 88.75 110 VAL A O 1
ATOM 854 N N . CYS A 1 111 ? 13.703 -14.506 -20.266 1.00 86.00 111 CYS A N 1
ATOM 855 C CA . CYS A 1 111 ? 13.268 -15.844 -19.885 1.00 86.00 111 CYS A CA 1
ATOM 856 C C . CYS A 1 111 ? 14.422 -16.871 -19.958 1.00 86.00 111 CYS A C 1
ATOM 858 O O . CYS A 1 111 ? 14.559 -17.687 -19.046 1.00 86.00 111 CYS A O 1
ATOM 860 N N . ASP A 1 112 ? 15.294 -16.784 -20.965 1.00 87.25 112 ASP A N 1
ATOM 861 C CA . ASP A 1 112 ? 16.433 -17.693 -21.153 1.00 87.25 112 ASP A CA 1
ATOM 862 C C . ASP A 1 112 ? 17.564 -17.426 -20.146 1.00 87.25 112 ASP A C 1
ATOM 864 O O . ASP A 1 112 ? 18.143 -18.352 -19.578 1.00 87.25 112 ASP A O 1
ATOM 868 N N . SER A 1 113 ? 17.868 -16.152 -19.876 1.00 86.12 113 SER A N 1
ATOM 869 C CA . SER A 1 113 ? 19.003 -15.758 -19.022 1.00 86.12 113 SER A CA 1
ATOM 870 C C . SER A 1 113 ? 18.683 -15.784 -17.524 1.00 86.12 113 SER A C 1
ATOM 872 O O . SER A 1 113 ? 19.578 -15.963 -16.692 1.00 86.12 113 SER A O 1
ATOM 874 N N . PHE A 1 114 ? 17.418 -15.565 -17.151 1.00 85.88 114 PHE A N 1
ATOM 875 C CA . PHE A 1 114 ? 17.000 -15.404 -15.752 1.00 85.88 114 PHE A CA 1
ATOM 876 C C . PHE A 1 114 ? 15.928 -16.406 -15.306 1.00 85.88 114 PHE A C 1
ATOM 878 O O . PHE A 1 114 ? 15.600 -16.435 -14.118 1.00 85.88 114 PHE A O 1
ATOM 885 N N . GLY A 1 115 ? 15.435 -17.249 -16.216 1.00 82.88 115 GLY A N 1
ATOM 886 C CA . GLY A 1 115 ? 14.375 -18.222 -15.970 1.00 82.88 115 GLY A CA 1
ATOM 887 C C . GLY A 1 115 ? 12.979 -17.678 -16.284 1.00 82.88 115 GLY A C 1
ATOM 888 O O . GLY A 1 115 ? 12.755 -16.476 -16.406 1.00 82.88 115 GLY A O 1
ATOM 889 N N . MET A 1 116 ? 12.010 -18.585 -16.396 1.00 81.25 116 MET A N 1
ATOM 890 C CA . MET A 1 116 ? 10.623 -18.233 -16.696 1.00 81.25 116 MET A CA 1
ATOM 891 C C . MET A 1 116 ? 9.869 -17.773 -15.446 1.00 81.25 116 MET A C 1
ATOM 893 O O . MET A 1 116 ? 9.655 -18.543 -14.511 1.00 81.25 116 MET A O 1
ATOM 897 N N . PHE A 1 117 ? 9.383 -16.536 -15.464 1.00 81.56 117 PHE A N 1
ATOM 898 C CA . PHE A 1 117 ? 8.513 -15.971 -14.431 1.00 81.56 117 PHE A CA 1
ATOM 899 C C . PHE A 1 117 ? 7.267 -15.334 -15.048 1.00 81.56 117 PHE A C 1
ATOM 901 O O . PHE A 1 117 ? 7.250 -14.999 -16.234 1.00 81.56 117 PHE A O 1
ATOM 908 N N . SER A 1 118 ? 6.210 -15.181 -14.243 1.00 79.56 118 SER A N 1
ATOM 909 C CA . SER A 1 118 ? 4.873 -14.785 -14.712 1.00 79.56 118 SER A CA 1
ATOM 910 C C . SER A 1 118 ? 4.882 -13.522 -15.574 1.00 79.56 118 SER A C 1
ATOM 912 O O . SER A 1 118 ? 4.273 -13.523 -16.638 1.00 79.56 118 SER A O 1
ATOM 914 N N . THR A 1 119 ? 5.633 -12.487 -15.188 1.00 79.31 119 THR A N 1
ATOM 915 C CA . THR A 1 119 ? 5.690 -11.218 -15.932 1.00 79.31 119 THR A CA 1
ATOM 916 C C . THR A 1 119 ? 6.393 -11.339 -17.289 1.00 79.31 119 THR A C 1
ATOM 918 O O . THR A 1 119 ? 5.916 -10.759 -18.263 1.00 79.31 119 THR A O 1
ATOM 921 N N . CYS A 1 120 ? 7.470 -12.131 -17.400 1.00 81.69 120 CYS A N 1
ATOM 922 C CA . CYS A 1 120 ? 8.118 -12.431 -18.688 1.00 81.69 120 CYS A CA 1
ATOM 923 C C . CYS A 1 120 ? 7.157 -13.201 -19.606 1.00 81.69 120 CYS A C 1
ATOM 925 O O . CYS A 1 120 ? 6.974 -12.845 -20.768 1.00 81.69 120 CYS A O 1
ATOM 927 N N . LEU A 1 121 ? 6.471 -14.211 -19.059 1.00 81.94 121 LEU A N 1
ATOM 928 C CA . LEU A 1 121 ? 5.527 -15.047 -19.807 1.00 81.94 121 LEU A CA 1
ATOM 929 C C . LEU A 1 121 ? 4.310 -14.264 -20.300 1.00 81.94 121 LEU A C 1
ATOM 931 O O . LEU A 1 121 ? 3.858 -14.454 -21.430 1.00 81.94 121 LEU A O 1
ATOM 935 N N . GLU A 1 122 ? 3.772 -13.383 -19.464 1.00 85.06 122 GLU A N 1
ATOM 936 C CA . GLU A 1 122 ? 2.692 -12.481 -19.851 1.00 85.06 122 GLU A CA 1
ATOM 937 C C . GLU A 1 122 ? 3.137 -11.500 -20.937 1.00 85.06 122 GLU A C 1
ATOM 939 O O . GLU A 1 122 ? 2.359 -11.249 -21.858 1.00 85.06 122 GLU A O 1
ATOM 944 N N . GLY A 1 123 ? 4.380 -11.005 -20.870 1.00 85.12 123 GLY A N 1
ATOM 945 C CA . GLY A 1 123 ? 5.005 -10.192 -21.915 1.00 85.12 123 GLY A CA 1
ATOM 946 C C . GLY A 1 123 ? 5.038 -10.908 -23.262 1.00 85.12 123 GLY A C 1
ATOM 947 O O . GLY A 1 123 ? 4.423 -10.436 -24.217 1.00 85.12 123 GLY A O 1
ATOM 948 N N . VAL A 1 124 ? 5.640 -12.102 -23.320 1.00 86.06 124 VAL A N 1
ATOM 949 C CA . VAL A 1 124 ? 5.696 -12.930 -24.541 1.00 86.06 124 VAL A CA 1
ATOM 950 C C . VAL A 1 124 ? 4.296 -13.163 -25.115 1.00 86.06 124 VAL A C 1
ATOM 952 O O . VAL A 1 124 ? 4.038 -12.819 -26.266 1.00 86.06 124 VAL A O 1
ATOM 955 N N . ARG A 1 125 ? 3.349 -13.645 -24.298 1.00 85.88 125 ARG A N 1
ATOM 956 C CA . ARG A 1 125 ? 1.966 -13.915 -24.740 1.00 85.88 125 ARG A CA 1
ATOM 957 C C . ARG A 1 125 ? 1.244 -12.666 -25.236 1.00 85.88 125 ARG A C 1
ATOM 959 O O . ARG A 1 125 ? 0.370 -12.746 -26.100 1.00 85.88 125 ARG A O 1
ATOM 966 N N . ARG A 1 126 ? 1.513 -11.506 -24.637 1.00 88.50 126 ARG A N 1
ATOM 967 C CA . ARG A 1 126 ? 0.915 -10.231 -25.048 1.00 88.50 126 ARG A CA 1
ATOM 968 C C . ARG A 1 126 ? 1.444 -9.806 -26.414 1.00 88.50 126 ARG A C 1
ATOM 970 O O . ARG A 1 126 ? 0.637 -9.466 -27.276 1.00 88.50 126 ARG A O 1
ATOM 977 N N . ILE A 1 127 ? 2.752 -9.902 -26.625 1.00 89.50 127 ILE A N 1
ATOM 978 C CA . ILE A 1 127 ? 3.405 -9.568 -27.892 1.00 89.50 127 ILE A CA 1
ATOM 979 C C . ILE A 1 127 ? 2.996 -10.532 -29.014 1.00 89.50 127 ILE A C 1
ATOM 981 O O . ILE A 1 127 ? 2.621 -10.096 -30.099 1.00 89.50 127 ILE A O 1
ATOM 985 N N . GLU A 1 128 ? 2.958 -11.835 -28.740 1.00 85.19 128 GLU A N 1
ATOM 986 C CA . GLU A 1 128 ? 2.474 -12.856 -29.677 1.00 85.19 128 GLU A CA 1
ATOM 987 C C . GLU A 1 128 ? 1.038 -12.594 -30.144 1.00 85.19 128 GLU A C 1
ATOM 989 O O . GLU A 1 128 ? 0.759 -12.603 -31.345 1.00 85.19 128 GLU A O 1
ATOM 994 N N . ARG A 1 129 ? 0.136 -12.261 -29.207 1.00 86.56 129 ARG A N 1
ATOM 995 C CA . ARG A 1 129 ? -1.240 -11.857 -29.534 1.00 86.56 129 ARG A CA 1
ATOM 996 C C . ARG A 1 129 ? -1.280 -10.616 -30.424 1.00 86.56 129 ARG A C 1
ATOM 998 O O . ARG A 1 129 ? -2.055 -10.607 -31.375 1.00 86.56 129 ARG A O 1
ATOM 1005 N N . LYS A 1 130 ? -0.452 -9.602 -30.144 1.00 86.62 130 LYS A N 1
ATOM 1006 C CA . LYS A 1 130 ? -0.348 -8.388 -30.976 1.00 86.62 130 LYS A CA 1
ATOM 1007 C C . LYS A 1 130 ? 0.166 -8.696 -32.389 1.00 86.62 130 LYS A C 1
ATOM 1009 O O . LYS A 1 130 ? -0.294 -8.079 -33.340 1.00 86.62 130 LYS A O 1
ATOM 1014 N N . MET A 1 131 ? 1.069 -9.666 -32.534 1.00 83.75 131 MET A N 1
ATOM 1015 C CA . MET A 1 131 ? 1.618 -10.081 -33.831 1.00 83.75 131 MET A CA 1
ATOM 1016 C C . MET A 1 131 ? 0.744 -11.082 -34.599 1.00 83.75 131 MET A C 1
ATOM 1018 O O . MET A 1 131 ? 1.069 -11.416 -35.736 1.00 83.75 131 MET A O 1
ATOM 1022 N N . GLY A 1 132 ? -0.316 -11.624 -33.989 1.00 80.44 132 GLY A N 1
ATOM 1023 C CA . GLY A 1 132 ? -1.098 -12.717 -34.581 1.00 80.44 132 GLY A CA 1
ATOM 1024 C C . GLY A 1 132 ? -0.288 -14.006 -34.796 1.00 80.44 132 GLY A C 1
ATOM 1025 O O . GLY A 1 132 ? -0.706 -14.880 -35.552 1.00 80.44 132 GLY A O 1
ATOM 1026 N N . LYS A 1 133 ? 0.876 -14.131 -34.144 1.00 70.44 133 LYS A N 1
ATOM 1027 C CA . LYS A 1 133 ? 1.769 -15.293 -34.215 1.00 70.44 133 LYS A CA 1
ATOM 1028 C C . LYS A 1 133 ? 1.640 -16.085 -32.921 1.00 70.44 133 LYS A C 1
ATOM 1030 O O . LYS A 1 133 ? 1.534 -15.509 -31.848 1.00 70.44 133 LYS A O 1
ATOM 1035 N N . ASN A 1 134 ? 1.683 -17.408 -33.012 1.00 63.56 134 ASN A N 1
ATOM 1036 C CA . ASN A 1 134 ? 1.758 -18.284 -31.848 1.00 63.56 134 ASN A CA 1
ATOM 1037 C C . ASN A 1 134 ? 3.043 -19.092 -32.009 1.00 63.56 134 ASN A C 1
ATOM 1039 O O . ASN A 1 134 ? 3.062 -20.061 -32.765 1.00 63.56 134 ASN A O 1
ATOM 1043 N N . SER A 1 135 ? 4.145 -18.636 -31.407 1.00 58.09 135 SER A N 1
ATOM 1044 C CA . SER A 1 135 ? 5.484 -19.151 -31.731 1.00 58.09 135 SER A CA 1
ATOM 1045 C C . SER A 1 135 ? 5.740 -20.571 -31.216 1.00 58.09 135 SER A C 1
ATOM 1047 O O . SER A 1 135 ? 6.811 -21.122 -31.446 1.00 58.09 135 SER A O 1
ATOM 1049 N N . GLY A 1 136 ? 4.758 -21.196 -30.552 1.00 56.53 136 GLY A N 1
ATOM 1050 C CA . GLY A 1 136 ? 4.822 -22.605 -30.156 1.00 56.53 136 GLY A CA 1
ATOM 1051 C C . GLY A 1 136 ? 5.896 -22.908 -29.109 1.00 56.53 136 GLY A C 1
ATOM 1052 O O . GLY A 1 136 ? 6.130 -24.074 -28.813 1.00 56.53 136 GLY A O 1
ATOM 1053 N N . ILE A 1 137 ? 6.512 -21.875 -28.521 1.00 54.38 137 ILE A N 1
ATOM 1054 C CA . ILE A 1 137 ? 7.553 -21.983 -27.484 1.00 54.38 137 ILE A CA 1
ATOM 1055 C C . ILE A 1 137 ? 7.028 -22.695 -26.228 1.00 54.38 137 ILE A C 1
ATOM 1057 O O . ILE A 1 137 ? 7.806 -23.228 -25.442 1.00 54.38 137 ILE A O 1
ATOM 1061 N N . PHE A 1 138 ? 5.705 -22.799 -26.081 1.00 52.31 138 PHE A N 1
ATOM 1062 C CA . PHE A 1 138 ? 5.079 -23.686 -25.112 1.00 52.31 138 PHE A CA 1
ATOM 1063 C C . PHE A 1 138 ? 4.243 -24.767 -25.797 1.00 52.31 138 PHE A C 1
ATOM 1065 O O . PHE A 1 138 ? 3.495 -24.449 -26.733 1.00 52.31 138 PHE A O 1
ATOM 1072 N N . PRO A 1 139 ? 4.283 -26.024 -25.298 1.00 41.56 139 PRO A N 1
ATOM 1073 C CA . PRO A 1 139 ? 3.262 -26.997 -25.648 1.00 41.56 139 PRO A CA 1
ATOM 1074 C C . PRO A 1 139 ? 1.908 -26.353 -25.360 1.00 41.56 139 PRO A C 1
ATOM 1076 O O . PRO A 1 139 ? 1.736 -25.691 -24.328 1.00 41.56 139 PRO A O 1
ATOM 1079 N N . ARG A 1 140 ? 0.946 -26.519 -26.282 1.00 43.25 140 ARG A N 1
ATOM 1080 C CA . ARG A 1 140 ? -0.457 -26.204 -25.982 1.00 43.25 140 ARG A CA 1
ATOM 1081 C C . ARG A 1 140 ? -0.718 -26.779 -24.598 1.00 43.25 140 ARG A C 1
ATOM 1083 O O . ARG A 1 140 ? -0.383 -27.947 -24.384 1.00 43.25 140 ARG A O 1
ATOM 1090 N N . GLN A 1 141 ? -1.292 -25.993 -23.680 1.00 44.22 141 GLN A N 1
ATOM 1091 C CA . GLN A 1 141 ? -1.902 -26.624 -22.514 1.00 44.22 141 GLN A CA 1
ATOM 1092 C C . GLN A 1 141 ? -2.721 -27.787 -23.073 1.00 44.22 141 GLN A C 1
A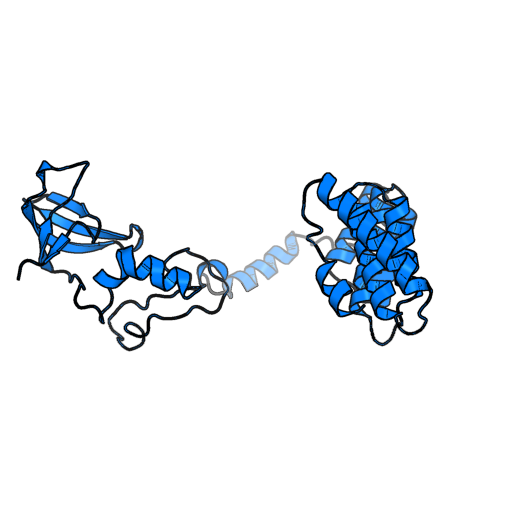TOM 1094 O O . GLN A 1 141 ? -3.441 -27.551 -24.060 1.00 44.22 141 GLN A O 1
ATOM 1099 N N . PRO A 1 142 ? -2.511 -29.029 -22.592 1.00 37.31 142 PRO A N 1
ATOM 1100 C CA . PRO A 1 142 ? -3.278 -30.150 -23.096 1.00 37.31 142 PRO A CA 1
ATOM 1101 C C . PRO A 1 142 ? -4.721 -29.677 -23.084 1.00 37.31 142 PRO A C 1
ATOM 1103 O O . PRO A 1 142 ? -5.166 -29.093 -22.095 1.00 37.31 142 PRO A O 1
ATOM 1106 N N . LYS A 1 143 ? -5.401 -29.774 -24.234 1.00 42.69 143 LYS A N 1
ATOM 1107 C CA . LYS A 1 143 ? -6.835 -29.518 -24.271 1.00 42.69 143 LYS A CA 1
ATOM 1108 C C . LYS A 1 143 ? -7.403 -30.520 -23.286 1.00 42.69 143 LYS A C 1
ATOM 1110 O O . LYS A 1 143 ? -7.495 -31.699 -23.620 1.00 42.69 143 LYS A O 1
ATOM 1115 N N . ILE A 1 144 ? -7.655 -30.060 -22.068 1.00 43.62 144 ILE A N 1
ATOM 1116 C CA . ILE A 1 144 ? -8.229 -30.862 -21.011 1.00 43.62 144 ILE A CA 1
ATOM 1117 C C . ILE A 1 144 ? -9.523 -31.382 -21.610 1.00 43.62 144 ILE A C 1
ATOM 1119 O O . ILE A 1 144 ? -10.414 -30.613 -21.976 1.00 43.62 144 ILE A O 1
ATOM 1123 N N . ASN A 1 145 ? -9.560 -32.689 -21.845 1.00 46.44 145 ASN A N 1
ATOM 1124 C CA . ASN A 1 145 ? -10.763 -33.352 -22.287 1.00 46.44 145 ASN A CA 1
ATOM 1125 C C . ASN A 1 145 ? -11.670 -33.376 -21.060 1.00 46.44 145 ASN A C 1
ATOM 1127 O O . ASN A 1 145 ? -11.562 -34.270 -20.219 1.00 46.44 145 ASN A O 1
ATOM 1131 N N . THR A 1 146 ? -12.501 -32.339 -20.942 1.00 46.88 146 THR A N 1
ATOM 1132 C CA . THR A 1 146 ? -13.321 -32.012 -19.766 1.00 46.88 146 THR A CA 1
ATOM 1133 C C . THR A 1 146 ? -14.175 -33.179 -19.277 1.00 46.88 146 THR A C 1
ATOM 1135 O O . THR A 1 146 ? -14.563 -33.207 -18.121 1.00 46.88 146 THR A O 1
ATOM 1138 N N . ARG A 1 147 ? -14.391 -34.203 -20.108 1.00 51.75 147 ARG A N 1
ATOM 1139 C CA . ARG A 1 147 ? -15.228 -35.358 -19.783 1.00 51.75 147 ARG A CA 1
ATOM 1140 C C . ARG A 1 147 ? -14.536 -36.490 -19.015 1.00 51.75 147 ARG A C 1
ATOM 1142 O O . ARG A 1 147 ? -15.225 -37.274 -18.375 1.00 51.75 147 ARG A O 1
ATOM 1149 N N . LYS A 1 148 ? -13.205 -36.631 -19.096 1.00 49.81 148 LYS A N 1
ATOM 1150 C CA . LYS A 1 148 ? -12.468 -37.677 -18.346 1.00 49.81 148 LYS A CA 1
ATOM 1151 C C . LYS A 1 148 ? -11.926 -37.169 -17.012 1.00 49.81 148 LYS A C 1
ATOM 1153 O O . LYS A 1 148 ? -11.847 -37.945 -16.066 1.00 49.81 148 LYS A O 1
ATOM 1158 N N . GLU A 1 149 ? -11.608 -35.880 -16.924 1.00 48.31 149 GLU A N 1
ATOM 1159 C CA . GLU A 1 149 ? -11.175 -35.269 -15.666 1.00 48.31 149 GLU A CA 1
ATOM 1160 C C . GLU A 1 149 ? -12.341 -34.976 -14.723 1.00 48.31 149 GLU A C 1
ATOM 1162 O O . GLU A 1 149 ? -12.139 -35.113 -13.530 1.00 48.31 149 GLU A O 1
ATOM 1167 N N . GLU A 1 150 ? -13.566 -34.706 -15.195 1.00 51.28 150 GLU A N 1
ATOM 1168 C CA . GLU A 1 150 ? -14.734 -34.601 -14.298 1.00 51.28 150 GLU A CA 1
ATOM 1169 C C . GLU A 1 150 ? -14.906 -35.853 -13.427 1.00 51.28 150 GLU A C 1
ATOM 1171 O O . GLU A 1 150 ? -15.200 -35.733 -12.246 1.00 51.28 150 GLU A O 1
ATOM 1176 N N . SER A 1 151 ? -14.641 -37.051 -13.959 1.00 55.66 151 SER A N 1
ATOM 1177 C CA . SER A 1 151 ? -14.739 -38.294 -13.185 1.00 55.66 151 SER A CA 1
ATOM 1178 C C . SER A 1 151 ? -13.693 -38.380 -12.071 1.00 55.66 151 SER A C 1
ATOM 1180 O O . SER A 1 151 ? -14.047 -38.705 -10.947 1.00 55.66 151 SER A O 1
ATOM 1182 N N . LEU A 1 152 ? -12.425 -38.073 -12.364 1.00 56.84 152 LEU A N 1
ATOM 1183 C CA . LEU A 1 152 ? -11.332 -38.140 -11.382 1.00 56.84 152 LEU A CA 1
ATOM 1184 C C . LEU A 1 152 ? -11.364 -36.959 -10.405 1.00 56.84 152 LEU A C 1
ATOM 1186 O O . LEU A 1 152 ? -11.075 -37.116 -9.225 1.00 56.84 152 LEU A O 1
ATOM 1190 N N . VAL A 1 153 ? -11.740 -35.773 -10.884 1.00 55.94 153 VAL A N 1
ATOM 1191 C CA . VAL A 1 153 ? -11.931 -34.584 -10.055 1.00 55.94 153 VAL A CA 1
ATOM 1192 C C . VAL A 1 153 ? -13.083 -34.825 -9.088 1.00 55.94 153 VAL A C 1
ATOM 1194 O O . VAL A 1 153 ? -12.883 -34.585 -7.908 1.00 55.94 153 VAL A O 1
ATOM 1197 N N . ASN A 1 154 ? -14.217 -35.386 -9.528 1.00 57.81 154 ASN A N 1
ATOM 1198 C CA . ASN A 1 154 ? -15.336 -35.723 -8.640 1.00 57.81 154 ASN A CA 1
ATOM 1199 C C . ASN A 1 154 ? -14.960 -36.791 -7.598 1.00 57.81 154 ASN A C 1
ATOM 1201 O O . ASN A 1 154 ? -15.303 -36.637 -6.431 1.00 57.81 154 ASN A O 1
ATOM 1205 N N . GLU A 1 155 ? -14.188 -37.813 -7.978 1.00 59.78 155 GLU A N 1
ATOM 1206 C CA . GLU A 1 155 ? -13.746 -38.877 -7.060 1.00 59.78 155 GLU A CA 1
ATOM 1207 C C . GLU A 1 155 ? -12.806 -38.352 -5.954 1.00 59.78 155 GLU A C 1
ATOM 1209 O O . GLU A 1 155 ? -12.867 -38.797 -4.809 1.00 59.78 155 GLU A O 1
ATOM 1214 N N . PHE A 1 156 ? -11.976 -37.348 -6.263 1.00 55.50 156 PHE A N 1
ATOM 1215 C CA . PHE A 1 156 ? -11.160 -36.646 -5.265 1.00 55.50 156 PHE A CA 1
ATOM 1216 C C . PHE A 1 156 ? -11.927 -35.550 -4.516 1.00 55.50 156 PHE A C 1
ATOM 1218 O O . PHE A 1 156 ? -11.556 -35.208 -3.393 1.00 55.50 156 PHE A O 1
ATOM 1225 N N . GLN A 1 157 ? -12.988 -34.991 -5.101 1.00 57.44 157 GLN A N 1
ATOM 1226 C CA . GLN A 1 157 ? -13.781 -33.923 -4.490 1.00 57.44 157 GLN A CA 1
ATOM 1227 C C . GLN A 1 157 ? -14.569 -34.417 -3.276 1.00 57.44 157 GLN A C 1
ATOM 1229 O O . GLN A 1 157 ? -14.711 -33.666 -2.314 1.00 57.44 157 GLN A O 1
ATOM 1234 N N . ASP A 1 158 ? -14.975 -35.687 -3.288 1.00 58.38 158 ASP A N 1
ATOM 1235 C CA . ASP A 1 158 ? -15.646 -36.355 -2.167 1.00 58.38 158 ASP A CA 1
ATOM 1236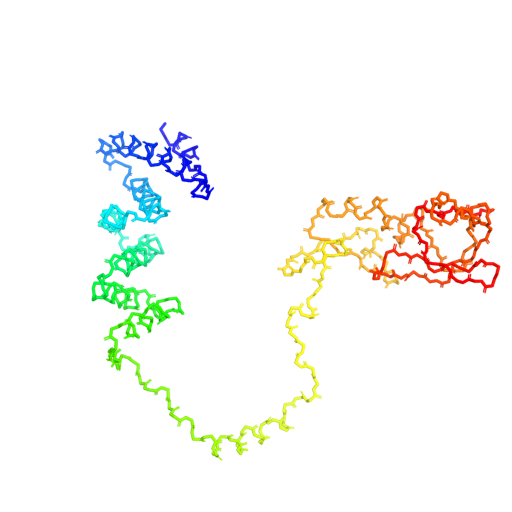 C C . ASP A 1 158 ? -14.679 -36.757 -1.034 1.00 58.38 158 ASP A C 1
ATOM 1238 O O . ASP A 1 158 ? -15.108 -37.008 0.093 1.00 58.38 158 ASP A O 1
ATOM 1242 N N . MET A 1 159 ? -13.365 -36.769 -1.295 1.00 58.81 159 MET A N 1
ATOM 1243 C CA . MET A 1 159 ? -12.323 -36.972 -0.275 1.00 58.81 159 MET A CA 1
ATOM 1244 C C . MET A 1 159 ? -11.776 -35.660 0.304 1.00 58.81 159 MET A C 1
ATOM 1246 O O . MET A 1 159 ? -11.049 -35.675 1.302 1.00 58.81 159 MET A O 1
ATOM 1250 N N . LEU A 1 160 ? -12.098 -34.514 -0.305 1.00 53.88 160 LEU A N 1
ATOM 1251 C CA . LEU A 1 160 ? -11.725 -33.207 0.223 1.00 53.88 160 LEU A CA 1
ATOM 1252 C C . LEU A 1 160 ? -12.730 -32.787 1.304 1.00 53.88 160 LEU A C 1
ATOM 1254 O O . LEU A 1 160 ? -13.936 -32.888 1.083 1.00 53.88 160 LEU A O 1
ATOM 1258 N N . PRO A 1 161 ? -12.277 -32.271 2.463 1.00 56.53 161 PRO A N 1
ATOM 1259 C CA . PRO A 1 161 ? -13.184 -31.821 3.509 1.00 56.53 161 PRO A CA 1
ATOM 1260 C C . PRO A 1 161 ? -14.165 -30.784 2.953 1.00 56.53 161 PRO A C 1
ATOM 1262 O O . PRO A 1 161 ? -13.781 -29.672 2.582 1.00 56.53 161 PRO A O 1
ATOM 1265 N N . THR A 1 162 ? -15.450 -31.132 2.908 1.00 60.38 162 THR A N 1
ATOM 1266 C CA . THR A 1 162 ? -16.528 -30.202 2.584 1.00 60.38 162 THR A CA 1
ATOM 1267 C C . THR A 1 162 ? -16.744 -29.260 3.764 1.00 60.38 162 THR A C 1
ATOM 1269 O O . THR A 1 162 ? -17.670 -29.444 4.550 1.00 60.38 162 THR A O 1
ATOM 1272 N N . ASN A 1 163 ? -15.881 -28.255 3.927 1.00 54.31 163 ASN A N 1
ATOM 1273 C CA . ASN A 1 163 ? -16.310 -26.983 4.497 1.00 54.31 163 ASN A CA 1
ATOM 1274 C C . ASN A 1 163 ? -15.310 -25.844 4.265 1.00 54.31 163 ASN A C 1
ATOM 1276 O O . ASN A 1 163 ? -14.150 -25.911 4.654 1.00 54.31 163 ASN A O 1
ATOM 1280 N N . GLU A 1 164 ? -15.848 -24.771 3.683 1.00 57.09 164 GLU A N 1
ATOM 1281 C CA . GLU A 1 164 ? -15.325 -23.404 3.664 1.00 57.09 164 GLU A CA 1
ATOM 1282 C C . GLU A 1 164 ? -14.011 -23.154 2.902 1.00 57.09 164 GLU A C 1
ATOM 1284 O O . GLU A 1 164 ? -12.932 -23.002 3.471 1.00 57.09 164 GLU A O 1
ATOM 1289 N N . LYS A 1 165 ? -14.140 -22.895 1.591 1.00 55.09 165 LYS A N 1
ATOM 1290 C CA . LYS A 1 165 ? -13.187 -22.071 0.821 1.00 55.09 165 LYS A CA 1
ATOM 1291 C C . LYS A 1 165 ? -13.187 -20.613 1.330 1.00 55.09 165 LYS A C 1
ATOM 1293 O O . LYS A 1 165 ? -13.462 -19.692 0.565 1.00 55.09 165 LYS A O 1
ATOM 1298 N N . ARG A 1 166 ? -12.912 -20.375 2.615 1.00 58.62 166 ARG A N 1
ATOM 1299 C CA . ARG A 1 166 ? -12.600 -19.029 3.108 1.00 58.62 166 ARG A CA 1
ATOM 1300 C C . ARG A 1 166 ? -11.205 -18.678 2.630 1.00 58.62 166 ARG A C 1
ATOM 1302 O O . ARG A 1 166 ? -10.259 -19.446 2.802 1.00 58.62 166 ARG A O 1
ATOM 1309 N N . SER A 1 167 ? -11.073 -17.524 1.990 1.00 65.12 167 SER A N 1
ATOM 1310 C CA . SER A 1 167 ? -9.757 -17.068 1.544 1.00 65.12 167 SER A CA 1
ATOM 1311 C C . SER A 1 167 ? -8.826 -16.893 2.752 1.00 65.12 167 SER A C 1
ATOM 1313 O O . SER A 1 167 ? -9.274 -16.548 3.845 1.00 65.12 167 SER A O 1
ATOM 1315 N N . ILE A 1 168 ? -7.512 -17.051 2.567 1.00 66.88 168 ILE A N 1
ATOM 1316 C CA . ILE A 1 168 ? -6.526 -16.719 3.616 1.00 66.88 168 ILE A CA 1
ATOM 1317 C C . ILE A 1 168 ? -6.741 -15.271 4.113 1.00 66.88 168 ILE A C 1
ATOM 1319 O O . ILE A 1 168 ? -6.612 -14.978 5.297 1.00 66.88 168 ILE A O 1
ATOM 1323 N N . ALA A 1 169 ? -7.166 -14.361 3.229 1.00 64.94 169 ALA A N 1
ATOM 1324 C CA . ALA A 1 169 ? -7.487 -12.974 3.571 1.00 64.94 169 ALA A CA 1
ATOM 1325 C C . ALA A 1 169 ? -8.726 -12.806 4.479 1.00 64.94 169 ALA A C 1
ATOM 1327 O O . ALA A 1 169 ? -8.886 -11.761 5.122 1.00 64.94 169 ALA A O 1
ATOM 1328 N N . GLU A 1 170 ? -9.606 -13.804 4.514 1.00 67.56 170 GLU A N 1
ATOM 1329 C CA . GLU A 1 170 ? -10.803 -13.852 5.354 1.00 67.56 170 GLU A CA 1
ATOM 1330 C C . GLU A 1 170 ? -10.489 -14.409 6.746 1.00 67.56 170 GLU A C 1
ATOM 1332 O O . GLU A 1 170 ? -11.029 -13.927 7.738 1.00 67.56 170 GLU A O 1
ATOM 1337 N N . THR A 1 171 ? -9.546 -15.351 6.843 1.00 73.38 171 THR A N 1
ATOM 1338 C CA . THR A 1 171 ? -9.093 -15.920 8.124 1.00 73.38 171 THR A CA 1
ATOM 1339 C C . THR A 1 171 ? -8.022 -15.073 8.821 1.00 73.38 171 THR A C 1
ATOM 1341 O O . THR A 1 171 ? -7.795 -15.211 10.026 1.00 73.38 171 THR A O 1
ATOM 1344 N N . MET A 1 172 ? -7.373 -14.151 8.104 1.00 82.31 172 MET A N 1
ATOM 1345 C CA . MET A 1 172 ? -6.362 -13.260 8.671 1.00 82.31 172 MET A CA 1
ATOM 1346 C C . MET A 1 172 ? -6.944 -12.220 9.637 1.00 82.31 172 MET A C 1
ATOM 1348 O O . MET A 1 172 ? -7.847 -11.450 9.304 1.00 82.31 172 MET A O 1
ATOM 1352 N N . LYS A 1 173 ? -6.327 -12.113 10.824 1.00 87.31 173 LYS A N 1
ATOM 1353 C CA . LYS A 1 173 ? -6.607 -11.039 11.788 1.00 87.31 173 LYS A CA 1
ATOM 1354 C C . LYS A 1 173 ? -6.363 -9.664 11.154 1.00 87.31 173 LYS A C 1
ATOM 1356 O O . LYS A 1 173 ? -5.396 -9.461 10.417 1.00 87.31 173 LYS A O 1
ATOM 1361 N N . ARG A 1 174 ? -7.224 -8.702 11.494 1.00 91.81 174 ARG A N 1
ATOM 1362 C CA . ARG A 1 174 ? -7.177 -7.317 11.005 1.00 91.81 174 ARG A CA 1
ATOM 1363 C C . ARG A 1 174 ? -7.015 -6.338 12.160 1.00 91.81 174 ARG A C 1
ATOM 1365 O O . ARG A 1 174 ? -7.375 -6.630 13.297 1.00 91.81 174 ARG A O 1
ATOM 1372 N N . CYS A 1 175 ? -6.464 -5.168 11.859 1.00 92.56 175 CYS A N 1
ATOM 1373 C CA . CYS A 1 175 ? -6.384 -4.052 12.792 1.00 92.56 175 CYS A CA 1
ATOM 1374 C C . CYS A 1 175 ? -7.793 -3.606 13.217 1.00 92.56 175 CYS A C 1
ATOM 1376 O O . CYS A 1 175 ? -8.589 -3.225 12.363 1.00 92.56 175 CYS A O 1
ATOM 1378 N N . ASP A 1 176 ? -8.076 -3.552 14.520 1.00 90.12 176 ASP A N 1
ATOM 1379 C CA . ASP A 1 176 ? -9.385 -3.136 15.053 1.00 90.12 176 ASP A CA 1
ATOM 1380 C C . ASP A 1 176 ? -9.679 -1.636 14.845 1.00 90.12 176 ASP A C 1
ATOM 1382 O O . ASP A 1 176 ? -10.790 -1.179 15.099 1.00 90.12 176 ASP A O 1
ATOM 1386 N N . HIS A 1 177 ? -8.695 -0.852 14.387 1.00 92.81 177 HIS A N 1
ATOM 1387 C CA . HIS A 1 177 ? -8.893 0.558 14.046 1.00 92.81 177 HIS A CA 1
ATOM 1388 C C . HIS A 1 177 ? -9.165 0.795 12.557 1.00 92.81 177 HIS A C 1
ATOM 1390 O O . HIS A 1 177 ? -10.127 1.472 12.210 1.00 92.81 177 HIS A O 1
ATOM 1396 N N . CYS A 1 178 ? -8.286 0.295 11.683 1.00 92.31 178 CYS A N 1
ATOM 1397 C CA . CYS A 1 178 ? -8.282 0.625 10.253 1.00 92.31 178 CYS A CA 1
ATOM 1398 C C . CYS A 1 178 ? -8.592 -0.572 9.345 1.00 92.31 178 CYS A C 1
ATOM 1400 O O . CYS A 1 178 ? -8.546 -0.440 8.126 1.00 92.31 178 CYS A O 1
ATOM 1402 N N . SER A 1 179 ? -8.858 -1.746 9.921 1.00 90.50 179 SER A N 1
ATOM 1403 C CA . SER A 1 179 ? -9.176 -2.993 9.212 1.00 90.50 179 SER A CA 1
ATOM 1404 C C . SER A 1 179 ? -8.096 -3.521 8.256 1.00 90.50 179 SER A C 1
ATOM 1406 O O . SER A 1 179 ? -8.341 -4.493 7.542 1.00 90.50 179 SER A O 1
ATOM 1408 N N . ARG A 1 180 ? -6.884 -2.945 8.254 1.00 89.00 180 ARG A N 1
ATOM 1409 C CA . ARG A 1 180 ? -5.735 -3.487 7.508 1.00 89.00 180 ARG A CA 1
ATOM 1410 C C . ARG A 1 180 ? -5.322 -4.846 8.086 1.00 89.00 180 ARG A C 1
ATOM 1412 O O . ARG A 1 180 ? -5.198 -4.980 9.304 1.00 89.00 180 ARG A O 1
ATOM 1419 N N . GLY A 1 181 ? -5.117 -5.830 7.213 1.00 88.31 181 GLY A N 1
ATOM 1420 C CA . GLY A 1 181 ? -4.589 -7.164 7.528 1.00 88.31 181 GLY A CA 1
ATOM 1421 C C . GLY A 1 181 ? -3.263 -7.426 6.806 1.00 88.31 181 GLY A C 1
ATOM 1422 O O . GLY A 1 181 ? -2.710 -6.516 6.194 1.00 88.31 181 GLY A O 1
ATOM 1423 N N . GLY A 1 182 ? -2.751 -8.657 6.879 1.00 83.31 182 GLY A N 1
ATOM 1424 C CA . GLY A 1 182 ? -1.553 -9.067 6.125 1.00 83.31 182 GLY A CA 1
ATOM 1425 C C . GLY A 1 182 ? -0.212 -8.592 6.695 1.00 83.31 182 GLY A C 1
ATOM 1426 O O . GLY A 1 182 ? 0.814 -8.734 6.042 1.00 83.31 182 GLY A O 1
ATOM 1427 N N . ILE A 1 183 ? -0.203 -8.036 7.908 1.00 85.81 183 ILE A N 1
ATOM 1428 C CA . ILE A 1 183 ? 1.000 -7.554 8.599 1.00 85.81 183 ILE A CA 1
ATOM 1429 C C . ILE A 1 183 ? 1.002 -8.012 10.056 1.00 85.81 183 ILE A C 1
ATOM 1431 O O . ILE A 1 183 ? -0.048 -8.317 10.625 1.00 85.81 183 ILE A O 1
ATOM 1435 N N . LYS A 1 184 ? 2.183 -8.033 10.681 1.00 90.44 184 LYS A N 1
ATOM 1436 C CA . LYS A 1 184 ? 2.323 -8.355 12.106 1.00 90.44 184 LYS A CA 1
ATOM 1437 C C . LYS A 1 184 ? 1.590 -7.307 12.949 1.00 90.44 184 LYS A C 1
ATOM 1439 O O . LYS A 1 184 ? 1.992 -6.146 12.988 1.00 90.44 184 LYS A O 1
ATOM 1444 N N . LEU A 1 185 ? 0.518 -7.722 13.622 1.00 92.44 185 LEU A N 1
ATOM 1445 C CA . LEU A 1 185 ? -0.280 -6.839 14.469 1.00 92.44 185 LEU A CA 1
ATOM 1446 C C . LEU A 1 185 ? 0.304 -6.744 15.884 1.00 92.44 185 LEU A C 1
ATOM 1448 O O . LEU A 1 185 ? 0.787 -7.719 16.457 1.00 92.44 185 LEU A O 1
ATOM 1452 N N . LEU A 1 186 ? 0.228 -5.545 16.449 1.00 91.44 186 LEU A N 1
ATOM 1453 C CA . LEU A 1 186 ? 0.570 -5.221 17.826 1.00 91.44 186 LEU A CA 1
ATOM 1454 C C . LEU A 1 186 ? -0.659 -5.404 18.717 1.00 91.44 186 LEU A C 1
ATOM 1456 O O . LEU A 1 186 ? -1.742 -4.914 18.399 1.00 91.44 186 LEU A O 1
ATOM 1460 N N . LEU A 1 187 ? -0.481 -6.046 19.865 1.00 90.69 187 LEU A N 1
ATOM 1461 C CA . LEU A 1 187 ? -1.526 -6.212 20.873 1.00 90.69 187 LEU A CA 1
ATOM 1462 C C . LEU A 1 187 ? -1.511 -5.048 21.868 1.00 90.69 187 LEU A C 1
ATOM 1464 O O . LEU A 1 187 ? -0.456 -4.509 22.216 1.00 90.69 187 LEU A O 1
ATOM 1468 N N . CYS A 1 188 ? -2.682 -4.677 22.386 1.00 90.12 188 CYS A N 1
ATOM 1469 C CA . CYS A 1 188 ? -2.730 -3.809 23.561 1.00 90.12 188 CYS A CA 1
ATOM 1470 C C . CYS A 1 188 ? -2.134 -4.554 24.762 1.00 90.12 188 CYS A C 1
ATOM 1472 O O . CYS A 1 188 ? -2.669 -5.588 25.150 1.00 90.12 188 CYS A O 1
ATOM 1474 N N . LYS A 1 189 ? -1.082 -4.011 25.393 1.00 85.38 189 LYS A N 1
ATOM 1475 C CA . LYS A 1 189 ? -0.419 -4.629 26.561 1.00 85.38 189 LYS A CA 1
ATOM 1476 C C . LYS A 1 189 ? -1.403 -5.033 27.664 1.00 85.38 189 LYS A C 1
ATOM 1478 O O . LYS A 1 189 ? -1.267 -6.098 28.241 1.00 85.38 189 LYS A O 1
ATOM 1483 N N . GLY A 1 190 ? -2.415 -4.202 27.918 1.00 81.88 190 GLY A N 1
ATOM 1484 C CA . GLY A 1 190 ? -3.432 -4.486 28.930 1.00 81.88 190 GLY A CA 1
ATOM 1485 C C . GLY A 1 190 ? -4.428 -5.582 28.545 1.00 81.88 190 GLY A C 1
ATOM 1486 O O . GLY A 1 190 ? -4.993 -6.203 29.430 1.00 81.88 190 GLY A O 1
ATOM 1487 N N . CYS A 1 191 ? -4.641 -5.828 27.249 1.00 85.12 191 CYS A N 1
ATOM 1488 C CA . CYS A 1 191 ? -5.484 -6.932 26.769 1.00 85.12 191 CYS A CA 1
ATOM 1489 C C . CYS A 1 191 ? -4.681 -8.202 26.477 1.00 85.12 191 CYS A C 1
ATOM 1491 O O . CYS A 1 191 ? -5.271 -9.250 26.282 1.00 85.12 191 CYS A O 1
ATOM 1493 N N . ALA A 1 192 ? -3.351 -8.115 26.399 1.00 81.25 192 ALA A N 1
ATOM 1494 C CA . ALA A 1 192 ? -2.496 -9.278 26.182 1.00 81.25 192 ALA A CA 1
ATOM 1495 C C . ALA A 1 192 ? -2.464 -10.215 27.402 1.00 81.25 192 ALA A C 1
ATOM 1497 O O . ALA A 1 192 ? -2.194 -11.399 27.245 1.00 81.25 192 ALA A O 1
ATOM 1498 N N . ASN A 1 193 ? -2.752 -9.681 28.592 1.00 76.31 193 ASN A N 1
ATOM 1499 C CA . ASN A 1 193 ? -2.654 -10.402 29.861 1.00 76.31 193 ASN A CA 1
ATOM 1500 C C . ASN A 1 193 ? -4.001 -10.939 30.372 1.00 76.31 193 ASN A C 1
ATOM 1502 O O . ASN A 1 193 ? -4.030 -11.583 31.413 1.00 76.31 193 ASN A O 1
ATOM 1506 N N . ASP A 1 194 ? -5.105 -10.642 29.688 1.00 71.56 194 ASP A N 1
ATOM 1507 C CA . ASP A 1 194 ? -6.452 -11.028 30.108 1.00 71.56 194 ASP A CA 1
ATOM 1508 C C . ASP A 1 194 ? -7.002 -12.050 29.105 1.00 71.56 194 ASP A C 1
ATOM 1510 O O . ASP A 1 194 ? -7.188 -11.727 27.931 1.00 71.56 194 ASP A O 1
ATOM 1514 N N . GLN A 1 195 ? -7.199 -13.292 29.556 1.00 65.06 195 GLN A N 1
ATOM 1515 C CA . GLN A 1 195 ? -7.695 -14.393 28.723 1.00 65.06 195 GLN A CA 1
ATOM 1516 C C . GLN A 1 195 ? -9.202 -14.287 28.442 1.00 65.06 195 GLN A C 1
ATOM 1518 O O . GLN A 1 195 ? -9.677 -14.853 27.458 1.00 65.06 195 GLN A O 1
ATOM 1523 N N . GLU A 1 196 ? -9.948 -13.543 29.263 1.00 66.81 196 GLU A N 1
ATOM 1524 C CA . GLU A 1 196 ? -11.401 -13.386 29.142 1.00 66.81 196 GLU A CA 1
ATOM 1525 C C . GLU A 1 196 ? -11.782 -12.147 28.318 1.00 66.81 196 GLU A C 1
ATOM 1527 O O . GLU A 1 196 ? -12.878 -12.067 27.752 1.00 66.81 196 GLU A O 1
ATOM 1532 N N . ALA A 1 197 ? -10.884 -11.161 28.209 1.00 65.69 197 ALA A N 1
ATOM 1533 C CA . ALA A 1 197 ? -11.121 -9.962 27.416 1.00 65.69 197 ALA A CA 1
ATOM 1534 C C . ALA A 1 197 ? -10.761 -10.152 25.927 1.00 65.69 197 ALA A C 1
ATOM 1536 O O . ALA A 1 197 ? -9.710 -10.695 25.584 1.00 65.69 197 ALA A O 1
ATOM 1537 N N . PRO A 1 198 ? -11.572 -9.617 24.993 1.00 69.12 198 PRO A N 1
ATOM 1538 C CA . PRO A 1 198 ? -11.268 -9.701 23.571 1.00 69.12 198 PRO A CA 1
ATOM 1539 C C . PRO A 1 198 ? -9.964 -8.961 23.237 1.00 69.12 198 PRO A C 1
ATOM 1541 O O . PRO A 1 198 ? -9.872 -7.730 23.332 1.00 69.12 198 PRO A O 1
ATOM 1544 N N . SER A 1 199 ? -8.958 -9.723 22.797 1.00 82.94 199 SER A N 1
ATOM 1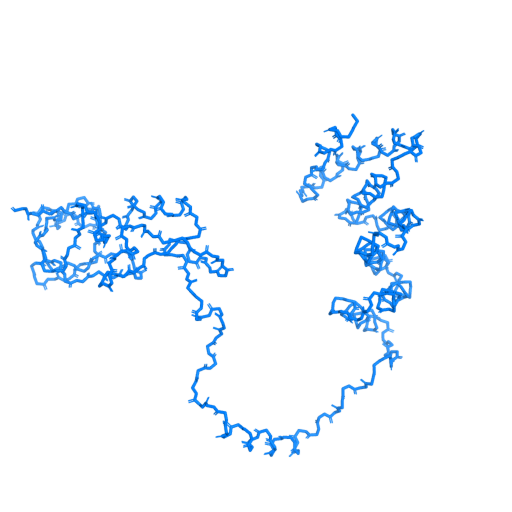545 C CA . SER A 1 199 ? -7.675 -9.173 22.355 1.00 82.94 199 SER A CA 1
ATOM 1546 C C . SER A 1 199 ? -7.877 -8.173 21.209 1.00 82.94 199 SER A C 1
ATOM 1548 O O . SER A 1 199 ? -8.512 -8.468 20.195 1.00 82.94 199 SER A O 1
ATOM 1550 N N . THR A 1 200 ? -7.368 -6.953 21.393 1.00 89.06 200 THR A N 1
ATOM 1551 C CA . THR A 1 200 ? -7.452 -5.882 20.391 1.00 89.06 200 THR A CA 1
ATOM 1552 C C . THR A 1 200 ? -6.091 -5.692 19.724 1.00 89.06 200 THR A C 1
ATOM 1554 O O . THR A 1 200 ? -5.075 -5.550 20.413 1.00 89.06 200 THR A O 1
ATOM 1557 N N . ASN A 1 201 ? -6.087 -5.689 18.393 1.00 92.38 201 ASN A N 1
ATOM 1558 C CA . ASN A 1 201 ? -4.923 -5.751 17.521 1.00 92.38 201 ASN A CA 1
ATOM 1559 C C . ASN A 1 201 ? -4.779 -4.477 16.676 1.00 92.38 201 ASN A C 1
ATOM 1561 O O . ASN A 1 201 ? -5.761 -3.917 16.186 1.00 92.38 201 ASN A O 1
ATOM 1565 N N . TYR A 1 202 ? -3.540 -4.045 16.447 1.00 93.81 202 TYR A N 1
ATOM 1566 C CA . TYR A 1 202 ? -3.222 -2.793 15.761 1.00 93.81 202 TYR A CA 1
ATOM 1567 C C . TYR A 1 202 ? -2.107 -2.965 14.739 1.00 93.81 202 TYR A C 1
ATOM 1569 O O . TYR A 1 202 ? -1.097 -3.596 15.022 1.00 93.81 202 TYR A O 1
ATOM 1577 N N . CYS A 1 203 ? -2.230 -2.335 13.574 1.00 94.06 203 CYS A N 1
ATOM 1578 C CA . CYS A 1 203 ? -1.141 -2.306 12.596 1.00 94.06 203 CYS A CA 1
ATOM 1579 C C . CYS A 1 203 ? 0.009 -1.363 12.981 1.00 94.06 203 CYS A C 1
ATOM 1581 O O . CYS A 1 203 ? 1.110 -1.506 12.465 1.00 94.06 203 CYS A O 1
ATOM 1583 N N . SER A 1 204 ? -0.246 -0.367 13.836 1.00 94.00 204 SER A N 1
ATOM 1584 C CA . SER A 1 204 ? 0.748 0.636 14.227 1.00 94.00 204 SER A CA 1
ATOM 1585 C C . SER A 1 204 ? 0.413 1.285 15.575 1.00 94.00 204 SER A C 1
ATOM 1587 O O . SER A 1 204 ? -0.721 1.189 16.066 1.00 94.00 204 SER A O 1
ATOM 1589 N N . LYS A 1 205 ? 1.389 1.986 16.171 1.00 93.75 205 LYS A N 1
ATOM 1590 C CA . LYS A 1 205 ? 1.196 2.740 17.424 1.00 93.75 205 LYS A CA 1
ATOM 1591 C C . LYS A 1 205 ? 0.216 3.905 17.246 1.00 93.75 205 LYS A C 1
ATOM 1593 O O . LYS A 1 205 ? -0.501 4.252 18.182 1.00 93.75 205 LYS A O 1
ATOM 1598 N N . GLU A 1 206 ? 0.149 4.495 16.059 1.00 94.81 206 GLU A N 1
ATOM 1599 C CA . GLU A 1 206 ? -0.773 5.580 15.708 1.00 94.81 206 GLU A CA 1
ATOM 1600 C C . GLU A 1 206 ? -2.212 5.063 15.707 1.00 94.81 206 GLU A C 1
ATOM 1602 O O . GLU A 1 206 ? -3.085 5.660 16.342 1.00 94.81 206 GLU A O 1
ATOM 1607 N N . CYS A 1 207 ? -2.444 3.899 15.088 1.00 94.62 207 CYS A N 1
ATOM 1608 C CA . CYS A 1 207 ? -3.749 3.242 15.105 1.00 94.62 207 CYS A CA 1
ATOM 1609 C C . CYS A 1 207 ? -4.183 2.882 16.528 1.00 94.62 207 CYS A C 1
ATOM 1611 O O . CYS A 1 207 ? -5.333 3.118 16.898 1.00 94.62 207 CYS A O 1
ATOM 1613 N N . GLN A 1 208 ? -3.254 2.386 17.349 1.00 93.56 208 GLN A N 1
ATOM 1614 C CA . GLN A 1 208 ? -3.516 2.123 18.761 1.00 93.56 208 GLN A CA 1
ATOM 1615 C C . GLN A 1 208 ? -3.918 3.398 19.513 1.00 93.56 208 GLN A C 1
ATOM 1617 O O . GLN A 1 208 ? -4.941 3.404 20.195 1.00 93.56 208 GLN A O 1
ATOM 1622 N N . LYS A 1 209 ? -3.157 4.494 19.380 1.00 93.19 209 LYS A N 1
ATOM 1623 C CA . LYS A 1 209 ? -3.453 5.776 20.048 1.00 93.19 209 LYS A CA 1
ATOM 1624 C C . LYS A 1 209 ? -4.811 6.343 19.627 1.00 93.19 209 LYS A C 1
ATOM 1626 O O . LYS A 1 209 ? -5.569 6.808 20.480 1.00 93.19 209 LYS A O 1
ATOM 1631 N N . SER A 1 210 ? -5.123 6.301 18.333 1.00 92.75 210 SER A N 1
ATOM 1632 C CA . SER A 1 210 ? -6.394 6.786 17.786 1.00 92.75 210 SER A CA 1
ATOM 1633 C C . SER A 1 210 ? -7.583 5.963 18.296 1.00 92.75 210 SER A C 1
ATOM 1635 O O . SER A 1 210 ? -8.542 6.514 18.843 1.00 92.75 210 SER A O 1
ATOM 1637 N N . HIS A 1 211 ? -7.500 4.631 18.214 1.00 91.81 211 HIS A N 1
ATOM 1638 C CA . HIS A 1 211 ? -8.560 3.748 18.701 1.00 91.81 211 HIS A CA 1
ATOM 1639 C C . HIS A 1 211 ? -8.734 3.826 20.222 1.00 91.81 211 HIS A C 1
ATOM 1641 O O . HIS A 1 211 ? -9.866 3.844 20.710 1.00 91.81 211 HIS A O 1
ATOM 1647 N N . TRP A 1 212 ? -7.632 3.948 20.972 1.00 92.06 212 TRP A N 1
ATOM 1648 C CA . TRP A 1 212 ? -7.645 4.126 22.424 1.00 92.06 212 TRP A CA 1
ATOM 1649 C C . TRP A 1 212 ? -8.485 5.331 22.844 1.00 92.06 212 TRP A C 1
ATOM 1651 O O . TRP A 1 212 ? -9.384 5.193 23.673 1.00 92.06 212 TRP A O 1
ATOM 1661 N N . LYS A 1 213 ? -8.233 6.505 22.249 1.00 89.75 213 LYS A N 1
ATOM 1662 C CA . LYS A 1 213 ? -8.930 7.755 22.599 1.00 89.75 213 LYS A CA 1
ATOM 1663 C C . LYS A 1 213 ? -10.441 7.672 22.381 1.00 89.75 213 LYS A C 1
ATOM 1665 O O . LYS A 1 213 ? -11.196 8.220 23.191 1.00 89.75 213 LYS A O 1
ATOM 1670 N N . ASN A 1 214 ? -10.855 6.991 21.313 1.00 88.38 214 ASN A N 1
ATOM 1671 C CA . ASN A 1 214 ? -12.233 7.000 20.833 1.00 88.38 214 ASN A CA 1
ATOM 1672 C C . ASN A 1 214 ? -13.093 5.863 21.394 1.00 88.38 214 ASN A C 1
ATOM 1674 O O . ASN A 1 214 ? -14.256 6.091 21.720 1.00 88.38 214 ASN A O 1
ATOM 1678 N N . VAL A 1 215 ? -12.537 4.656 21.513 1.00 89.62 215 VAL A N 1
ATOM 1679 C CA . VAL A 1 215 ? -13.331 3.442 21.747 1.00 89.62 215 VAL A CA 1
ATOM 1680 C C . VAL A 1 215 ? -12.661 2.516 22.759 1.00 89.62 215 VAL A C 1
ATOM 1682 O O . VAL A 1 215 ? -13.238 2.229 23.805 1.00 89.62 215 VAL A O 1
ATOM 1685 N N . HIS A 1 216 ? -11.423 2.084 22.505 1.00 90.50 216 HIS A N 1
ATOM 1686 C CA . HIS A 1 216 ? -10.834 0.965 23.243 1.00 90.50 216 HIS A CA 1
ATOM 1687 C C . HIS A 1 216 ? -10.600 1.243 24.734 1.00 90.50 216 HIS A C 1
ATOM 1689 O O . HIS A 1 216 ? -10.692 0.324 25.543 1.00 90.50 216 HIS A O 1
ATOM 1695 N N . LYS A 1 217 ? -10.394 2.498 25.159 1.00 91.75 217 LYS A N 1
ATOM 1696 C CA . LYS A 1 217 ? -10.311 2.827 26.596 1.00 91.75 217 LYS A CA 1
ATOM 1697 C C . LYS A 1 217 ? -11.594 2.494 27.373 1.00 91.75 217 LYS A C 1
ATOM 1699 O O . LYS A 1 217 ? -11.544 2.396 28.592 1.00 91.75 217 LYS A O 1
ATOM 1704 N N . TYR A 1 218 ? -12.735 2.341 26.705 1.00 90.81 218 TYR A N 1
ATOM 1705 C CA . TYR A 1 218 ? -13.998 1.970 27.345 1.00 90.81 218 TYR A CA 1
ATOM 1706 C C . TYR A 1 218 ? -14.236 0.459 27.346 1.00 90.81 218 TYR A C 1
ATOM 1708 O O . TYR A 1 218 ? -15.157 -0.003 28.006 1.00 90.81 218 TYR A O 1
ATOM 1716 N N . THR A 1 219 ? -13.407 -0.315 26.645 1.00 89.25 219 THR A N 1
ATOM 1717 C CA . THR A 1 219 ? -13.528 -1.776 26.566 1.00 89.25 219 THR A CA 1
ATOM 1718 C C . THR A 1 219 ? -12.294 -2.509 27.100 1.00 89.25 219 THR A C 1
ATOM 1720 O O . THR A 1 219 ? -12.414 -3.682 27.438 1.00 89.25 219 THR A O 1
ATOM 1723 N N . CYS A 1 220 ? -11.124 -1.857 27.213 1.00 89.75 220 CYS A N 1
ATOM 1724 C CA . CYS A 1 220 ? -9.908 -2.480 27.752 1.00 89.75 220 CYS A CA 1
ATOM 1725 C C . CYS A 1 220 ? -10.120 -2.893 29.203 1.00 89.75 220 CYS A C 1
ATOM 1727 O O . CYS A 1 220 ? -10.518 -2.065 30.026 1.00 89.75 220 CYS A O 1
ATOM 1729 N N . ALA A 1 221 ? -9.720 -4.120 29.532 1.00 83.88 221 ALA A N 1
ATOM 1730 C CA . ALA A 1 221 ? -9.659 -4.609 30.903 1.00 83.88 221 ALA A CA 1
ATOM 1731 C C . ALA A 1 221 ? -8.831 -3.708 31.827 1.00 83.88 221 ALA A C 1
ATOM 1733 O O . ALA A 1 221 ? -9.209 -3.429 32.958 1.00 83.88 221 ALA A O 1
ATOM 1734 N N . CYS A 1 222 ? -7.752 -3.167 31.276 1.00 83.81 222 CYS A N 1
ATOM 1735 C CA . CYS A 1 222 ? -6.787 -2.313 31.943 1.00 83.81 222 CYS A CA 1
ATOM 1736 C C . CYS A 1 222 ? -7.251 -0.875 32.233 1.00 83.81 222 CYS A C 1
ATOM 1738 O O . CYS A 1 222 ? -6.526 -0.107 32.865 1.00 83.81 222 CYS A O 1
ATOM 1740 N N . SER A 1 223 ? -8.400 -0.450 31.702 1.00 88.56 223 SER A N 1
ATOM 1741 C CA . SER A 1 223 ? -8.795 0.957 31.737 1.00 88.56 223 SER A CA 1
ATOM 1742 C C . SER A 1 223 ? -9.758 1.263 32.878 1.00 88.56 223 SER A C 1
ATOM 1744 O O . SER A 1 223 ? -10.820 0.659 32.998 1.00 88.56 223 SER A O 1
ATOM 1746 N N . LYS A 1 224 ? -9.471 2.325 33.637 1.00 86.56 224 LYS A N 1
ATOM 1747 C CA . LYS A 1 224 ? -10.394 2.870 34.652 1.00 86.56 224 LYS A CA 1
ATOM 1748 C C . LYS A 1 224 ? -11.733 3.324 34.046 1.00 86.56 224 LYS A C 1
ATOM 1750 O O . LYS A 1 224 ? -12.778 3.276 34.697 1.00 86.56 224 LYS A O 1
ATOM 1755 N N . ALA A 1 225 ? -11.725 3.721 32.773 1.00 87.50 225 ALA A N 1
ATOM 1756 C CA . ALA A 1 225 ? -12.916 4.140 32.037 1.00 87.50 225 ALA A CA 1
ATOM 1757 C C . ALA A 1 225 ? -13.724 2.966 31.444 1.00 87.50 225 ALA A C 1
ATOM 1759 O O . ALA A 1 225 ? -14.724 3.217 30.775 1.00 87.50 225 ALA A O 1
ATOM 1760 N N . ARG A 1 226 ? -13.330 1.703 31.685 1.00 90.50 226 ARG A N 1
ATOM 1761 C CA . ARG A 1 226 ? -14.003 0.507 31.145 1.00 90.50 226 ARG A CA 1
ATOM 1762 C C . ARG A 1 226 ? -15.480 0.464 31.520 1.00 90.50 226 ARG A C 1
ATOM 1764 O O . ARG A 1 226 ? -15.803 0.534 32.700 1.00 90.50 226 ARG A O 1
ATOM 1771 N N . LEU A 1 227 ? -16.351 0.310 30.535 1.00 90.69 227 LEU A N 1
ATOM 1772 C CA . LEU A 1 227 ? -17.784 0.113 30.706 1.00 90.69 227 LEU A CA 1
ATOM 1773 C C . LEU A 1 227 ? -18.100 -1.382 30.597 1.00 90.69 227 LEU A C 1
ATOM 1775 O O . LEU A 1 227 ? -17.637 -2.043 29.667 1.00 90.69 227 LEU A O 1
ATOM 1779 N N . ILE A 1 228 ? -18.863 -1.910 31.553 1.00 89.12 228 ILE A N 1
ATOM 1780 C CA . ILE A 1 228 ? -19.184 -3.341 31.644 1.00 89.12 228 ILE A CA 1
ATOM 1781 C C . ILE A 1 228 ? -20.680 -3.542 31.386 1.00 89.12 228 ILE A C 1
ATOM 1783 O O . ILE A 1 228 ? -21.506 -2.691 31.721 1.00 89.12 228 ILE A O 1
ATOM 1787 N N . THR A 1 229 ? -21.040 -4.669 30.777 1.00 91.19 229 THR A N 1
ATOM 1788 C CA . THR A 1 229 ? -22.437 -5.090 30.645 1.00 91.19 229 THR A CA 1
ATOM 1789 C C . THR A 1 229 ? -23.122 -5.144 32.013 1.00 91.19 229 THR A C 1
ATOM 1791 O O . THR A 1 229 ? -22.543 -5.585 32.998 1.00 91.19 229 THR A O 1
ATOM 1794 N N . GLY A 1 230 ? -24.361 -4.666 32.081 1.00 91.00 230 GLY A N 1
ATOM 1795 C CA . GLY A 1 230 ? -25.151 -4.557 33.303 1.00 91.00 230 GLY A CA 1
ATOM 1796 C C . GLY A 1 230 ? -24.941 -3.258 34.084 1.00 91.00 230 GLY A C 1
ATOM 1797 O O . GLY A 1 230 ? -25.759 -2.947 34.947 1.00 91.00 230 GLY A O 1
ATOM 1798 N N . GLN A 1 231 ? -23.906 -2.473 33.768 1.00 91.50 231 GLN A N 1
ATOM 1799 C CA . GLN A 1 231 ? -23.586 -1.240 34.484 1.00 91.50 231 GLN A CA 1
ATOM 1800 C C . GLN A 1 231 ? -24.607 -0.124 34.205 1.00 91.50 231 GLN A C 1
ATOM 1802 O O . GLN A 1 231 ? -25.026 0.075 33.059 1.00 91.50 231 GLN A O 1
ATOM 1807 N N . LYS A 1 232 ? -24.969 0.629 35.255 1.00 93.94 232 LYS A N 1
ATOM 1808 C CA . LYS A 1 232 ? -25.781 1.848 35.149 1.00 93.94 232 LYS A CA 1
ATOM 1809 C C . LYS A 1 232 ? -24.929 3.021 34.664 1.00 93.94 232 LYS A C 1
ATOM 1811 O O . LYS A 1 232 ? -23.830 3.269 35.164 1.00 93.94 232 LYS A O 1
ATOM 1816 N N . VAL A 1 233 ? -25.440 3.743 33.678 1.00 94.94 233 VAL A N 1
ATOM 1817 C CA . VAL A 1 233 ? -24.766 4.874 33.040 1.00 94.94 233 VAL A CA 1
ATOM 1818 C C . VAL A 1 233 ? -25.738 6.017 32.812 1.00 94.94 233 VAL A C 1
ATOM 1820 O O . VAL A 1 233 ? -26.907 5.793 32.529 1.00 94.94 233 VAL A O 1
ATOM 1823 N N . LYS A 1 234 ? -25.241 7.248 32.894 1.00 95.00 234 LYS A N 1
ATOM 1824 C CA . LYS A 1 234 ? -25.977 8.454 32.533 1.00 95.00 234 LYS A CA 1
ATOM 1825 C C . LYS A 1 234 ? -25.614 8.859 31.117 1.00 95.00 234 LYS A C 1
ATOM 1827 O O . LYS A 1 234 ? -24.428 8.948 30.780 1.00 95.00 234 LYS A O 1
ATOM 1832 N N . VAL A 1 235 ? -26.627 9.108 30.301 1.00 94.75 235 VAL A N 1
ATOM 1833 C CA . VAL A 1 235 ? -26.445 9.552 28.921 1.00 94.75 235 VAL A CA 1
ATOM 1834 C C . VAL A 1 235 ? -26.242 11.060 28.883 1.00 94.75 235 VAL A C 1
ATOM 1836 O O . VAL A 1 235 ? -26.930 11.807 29.574 1.00 94.75 235 VAL A O 1
ATOM 1839 N N . HIS A 1 236 ? -25.293 11.525 28.079 1.00 94.19 236 HIS A N 1
ATOM 1840 C CA . HIS A 1 236 ? -25.051 12.951 27.881 1.00 94.19 236 HIS A CA 1
ATOM 1841 C C . HIS A 1 236 ? -24.537 13.250 26.470 1.00 94.19 236 HIS A C 1
ATOM 1843 O O . HIS A 1 236 ? -24.093 12.355 25.750 1.00 94.19 236 HIS A O 1
ATOM 1849 N N . SER A 1 237 ? -24.557 14.533 26.097 1.00 91.94 237 SER A N 1
ATOM 1850 C CA . SER A 1 237 ? -23.939 15.042 24.864 1.00 91.94 237 SER A CA 1
ATOM 1851 C C . SER A 1 237 ? -24.439 14.360 23.577 1.00 91.94 237 SER A C 1
ATOM 1853 O O . SER A 1 237 ? -23.668 14.104 22.654 1.00 91.94 237 SER A O 1
ATOM 1855 N N . LEU A 1 238 ? -25.733 14.029 23.508 1.00 91.81 238 LEU A N 1
ATOM 1856 C CA . LEU A 1 238 ? -26.397 13.648 22.260 1.00 91.81 238 LEU A CA 1
ATOM 1857 C C . LEU A 1 238 ? -26.918 14.882 21.524 1.00 91.81 238 LEU A C 1
ATOM 1859 O O . LEU A 1 238 ? -27.830 15.539 22.019 1.00 91.81 238 LEU A O 1
ATOM 1863 N N . ASP A 1 239 ? -26.408 15.121 20.316 1.00 88.50 239 ASP A N 1
ATOM 1864 C CA . ASP A 1 239 ? -26.855 16.238 19.467 1.00 88.50 239 ASP A CA 1
ATOM 1865 C C . ASP A 1 239 ? -28.163 15.917 18.731 1.00 88.50 239 ASP A C 1
ATOM 1867 O O . ASP A 1 239 ? -29.078 16.727 18.666 1.00 88.50 239 ASP A O 1
ATOM 1871 N N . LYS A 1 240 ? -28.273 14.699 18.180 1.00 89.88 240 LYS A N 1
ATOM 1872 C CA . LYS A 1 240 ? -29.432 14.273 17.368 1.00 89.88 240 LYS A CA 1
ATOM 1873 C C . LYS A 1 240 ? -30.633 13.817 18.189 1.00 89.88 240 LYS A C 1
ATOM 1875 O O . LYS A 1 240 ?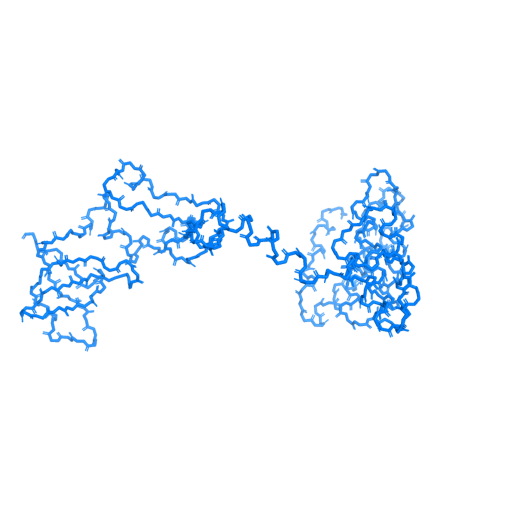 -31.714 13.610 17.645 1.00 89.88 240 LYS A O 1
ATOM 1880 N N . SER A 1 241 ? -30.430 13.540 19.471 1.00 89.19 241 SER A N 1
ATOM 1881 C CA . SER A 1 241 ? -31.491 13.049 20.351 1.00 89.19 241 SER A CA 1
ATOM 1882 C C . SER A 1 241 ? -31.293 13.566 21.778 1.00 89.19 241 SER A C 1
ATOM 1884 O O . SER A 1 241 ? -31.050 12.773 22.694 1.00 89.19 241 SER A O 1
ATOM 1886 N N . PRO A 1 242 ? -31.359 14.896 21.971 1.00 91.44 242 PRO A N 1
ATOM 1887 C CA . PRO A 1 242 ? -31.085 15.525 23.255 1.00 91.44 242 PRO A CA 1
ATOM 1888 C C . PRO A 1 242 ? -32.086 15.132 24.347 1.00 91.44 242 PRO A C 1
ATOM 1890 O O . PRO A 1 242 ? -31.748 15.217 25.521 1.00 91.44 242 PRO A O 1
ATOM 1893 N N . GLN A 1 243 ? -33.268 14.618 23.989 1.00 91.94 243 GLN A N 1
ATOM 1894 C CA . GLN A 1 243 ? -34.288 14.152 24.933 1.00 91.94 243 GLN A CA 1
ATOM 1895 C C . GLN A 1 243 ? -33.828 13.000 25.840 1.00 91.94 243 GLN A C 1
ATOM 1897 O O . GLN A 1 243 ? -34.453 12.745 26.865 1.00 91.94 243 GLN A O 1
ATOM 1902 N N . TYR A 1 244 ? -32.763 12.284 25.468 1.00 91.69 244 TYR A N 1
ATOM 1903 C CA . TYR A 1 244 ? -32.187 11.228 26.305 1.00 91.69 244 TYR A CA 1
ATOM 1904 C C . TYR A 1 244 ? -31.017 11.722 27.167 1.00 91.69 244 TYR A C 1
ATOM 1906 O O . TYR A 1 244 ? -30.536 10.970 28.012 1.00 91.69 244 TYR A O 1
ATOM 1914 N N . ASN A 1 245 ? -30.549 12.962 26.990 1.00 93.62 245 ASN A N 1
ATOM 1915 C CA . ASN A 1 245 ? -29.496 13.519 27.835 1.00 93.62 245 ASN A CA 1
ATOM 1916 C C . ASN A 1 245 ? -30.010 13.691 29.271 1.00 93.62 245 ASN A C 1
ATOM 1918 O O . ASN A 1 245 ? -31.116 14.169 29.497 1.00 93.62 245 ASN A O 1
ATOM 1922 N N . GLY A 1 246 ? -29.196 13.294 30.246 1.00 92.06 246 GLY A N 1
ATOM 1923 C CA . GLY A 1 246 ? -29.535 13.308 31.668 1.00 92.06 246 GLY A CA 1
ATOM 1924 C C . GLY A 1 246 ? -30.257 12.052 32.156 1.00 92.06 246 GLY A C 1
ATOM 1925 O O . GLY A 1 246 ? -30.281 11.831 33.366 1.00 92.06 246 GLY A O 1
ATOM 1926 N N . LYS A 1 247 ? -30.776 11.213 31.247 1.00 93.50 247 LYS A N 1
ATOM 1927 C CA . LYS A 1 247 ? -31.449 9.960 31.602 1.00 93.50 247 LYS A CA 1
ATOM 1928 C C . LYS A 1 247 ? -30.452 8.867 31.974 1.00 93.50 247 LYS A C 1
ATOM 1930 O O . LYS A 1 247 ? -29.347 8.785 31.424 1.00 93.50 247 LYS A O 1
ATOM 1935 N N . ASP A 1 248 ? -30.892 8.008 32.882 1.00 94.25 248 ASP A N 1
ATOM 1936 C CA . ASP A 1 248 ? -30.152 6.832 33.311 1.00 94.25 248 ASP A CA 1
ATOM 1937 C C . ASP A 1 248 ? -30.488 5.648 32.401 1.00 94.25 248 ASP A C 1
ATOM 1939 O O . ASP A 1 248 ? -31.629 5.453 31.980 1.00 94.25 248 ASP A O 1
ATOM 1943 N N . GLY A 1 249 ? -29.478 4.848 32.091 1.00 94.25 249 GLY A N 1
ATOM 1944 C CA . GLY A 1 249 ? -29.604 3.661 31.266 1.00 94.25 249 GLY A CA 1
ATOM 1945 C C . GLY A 1 249 ? -28.747 2.516 31.776 1.00 94.25 249 GLY A C 1
ATOM 1946 O O . GLY A 1 249 ? -27.845 2.697 32.597 1.00 94.25 249 GLY A O 1
ATOM 1947 N N . LYS A 1 250 ? -29.019 1.316 31.268 1.00 95.50 250 LYS A N 1
ATOM 1948 C CA . LYS A 1 250 ? -28.270 0.097 31.585 1.00 95.50 250 LYS A CA 1
ATOM 1949 C C . LYS A 1 250 ? -27.569 -0.428 30.341 1.00 95.50 250 LYS A C 1
ATOM 1951 O O . LYS A 1 250 ? -28.187 -0.575 29.288 1.00 95.50 250 LYS A O 1
ATOM 1956 N N . ILE A 1 251 ? -26.274 -0.718 30.441 1.00 94.94 251 ILE A N 1
ATOM 1957 C CA . ILE A 1 251 ? -25.528 -1.302 29.321 1.00 94.94 251 ILE A CA 1
ATOM 1958 C C . ILE A 1 251 ? -25.958 -2.754 29.129 1.00 94.94 251 ILE A C 1
ATOM 1960 O O . ILE A 1 251 ? -25.853 -3.562 30.044 1.00 94.94 251 ILE A O 1
ATOM 1964 N N . VAL A 1 252 ? -26.395 -3.098 27.922 1.00 94.06 252 VAL A N 1
ATOM 1965 C CA . VAL A 1 252 ? -26.831 -4.454 27.563 1.00 94.06 252 VAL A CA 1
ATOM 1966 C C . VAL A 1 252 ? -25.701 -5.224 26.901 1.00 94.06 252 VAL A C 1
ATOM 1968 O O . VAL A 1 252 ? -25.437 -6.366 27.247 1.00 94.06 252 VAL A O 1
ATOM 1971 N N . THR A 1 253 ? -25.036 -4.619 25.917 1.00 92.69 253 THR A N 1
ATOM 1972 C CA . THR A 1 253 ? -23.916 -5.253 25.213 1.00 92.69 253 THR A CA 1
ATOM 1973 C C . THR A 1 253 ? -23.106 -4.227 24.422 1.00 92.69 253 THR A C 1
ATOM 1975 O O . THR A 1 253 ? -23.596 -3.138 24.103 1.00 92.69 253 THR A O 1
ATOM 1978 N N . TYR A 1 254 ? -21.865 -4.571 24.087 1.00 91.50 254 TYR A N 1
ATOM 1979 C CA . TYR A 1 254 ? -21.003 -3.780 23.215 1.00 91.50 254 TYR A CA 1
ATOM 1980 C C . TYR A 1 254 ? -21.048 -4.313 21.776 1.00 91.50 254 TYR A C 1
ATOM 1982 O O . TYR A 1 254 ? -20.671 -5.451 21.506 1.00 91.50 254 TYR A O 1
ATOM 1990 N N . MET A 1 255 ? -21.477 -3.476 20.830 1.00 88.19 255 MET A N 1
ATOM 1991 C CA . MET A 1 255 ? -21.521 -3.804 19.404 1.00 88.19 255 MET A CA 1
ATOM 1992 C C . MET A 1 255 ? -20.184 -3.443 18.751 1.00 88.19 255 MET A C 1
ATOM 1994 O O . MET A 1 255 ? -19.991 -2.303 18.311 1.00 88.19 255 MET A O 1
ATOM 1998 N N . LYS A 1 256 ? -19.266 -4.418 18.681 1.00 83.00 256 LYS A N 1
ATOM 1999 C CA . LYS A 1 256 ? -17.900 -4.232 18.159 1.00 83.00 256 LYS A CA 1
ATOM 2000 C C . LYS A 1 256 ? -17.878 -3.657 16.739 1.00 83.00 256 LYS A C 1
ATOM 2002 O O . LYS A 1 256 ? -17.135 -2.717 16.492 1.00 83.00 256 LYS A O 1
ATOM 2007 N N . GLU A 1 257 ? -18.744 -4.148 15.855 1.00 82.12 257 GLU A N 1
ATOM 2008 C CA . GLU A 1 257 ? -18.832 -3.714 14.450 1.00 82.12 257 GLU A CA 1
ATOM 2009 C C . GLU A 1 257 ? -19.122 -2.217 14.294 1.00 82.12 257 GLU A C 1
ATOM 2011 O O . GLU A 1 257 ? -18.591 -1.556 13.407 1.00 82.12 257 GLU A O 1
ATOM 2016 N N . LYS A 1 258 ? -19.968 -1.669 15.173 1.00 84.44 258 LYS A N 1
ATOM 2017 C CA . LYS A 1 258 ? -20.406 -0.267 15.110 1.00 84.44 258 LYS A CA 1
ATOM 2018 C C . LYS A 1 258 ? -19.618 0.647 16.046 1.00 84.44 258 LYS A C 1
ATOM 2020 O O . LYS A 1 258 ? -19.825 1.860 16.005 1.00 84.44 258 LYS A O 1
ATOM 2025 N N . GLY A 1 259 ? -18.778 0.089 16.921 1.00 86.62 259 GLY A N 1
ATOM 2026 C CA . GLY A 1 259 ? -18.066 0.835 17.960 1.00 86.62 259 GLY A CA 1
ATOM 2027 C C . GLY A 1 259 ? -18.998 1.514 18.973 1.00 86.62 259 GLY A C 1
ATOM 2028 O O . GLY A 1 259 ? -18.720 2.630 19.416 1.00 86.62 259 GLY A O 1
ATOM 2029 N N . ARG A 1 260 ? -20.150 0.899 19.284 1.00 93.06 260 ARG A N 1
ATOM 2030 C CA . ARG A 1 260 ? -21.229 1.498 20.097 1.00 93.06 260 ARG A CA 1
ATOM 2031 C C . ARG A 1 260 ? -21.745 0.535 21.161 1.00 93.06 260 ARG A C 1
ATOM 2033 O O . ARG A 1 260 ? -21.771 -0.672 20.949 1.00 93.06 260 ARG A O 1
ATOM 2040 N N . PHE A 1 261 ? -22.223 1.072 22.277 1.00 93.25 261 PHE A N 1
ATOM 2041 C CA . PHE A 1 261 ? -22.913 0.304 23.314 1.00 93.25 261 PHE A CA 1
ATOM 2042 C C . PHE A 1 261 ? -24.418 0.301 23.060 1.00 93.25 261 PHE A C 1
ATOM 2044 O O . PHE A 1 261 ? -25.003 1.339 22.752 1.00 93.25 261 PHE A O 1
ATOM 2051 N N . LYS A 1 262 ? -25.043 -0.868 23.202 1.00 95.06 262 LYS A N 1
ATOM 2052 C CA . LYS A 1 262 ? -26.496 -0.997 23.284 1.00 95.06 262 LYS A CA 1
ATOM 2053 C C . LYS A 1 262 ? -26.892 -0.702 24.727 1.00 95.06 262 LYS A C 1
ATOM 2055 O O . LYS A 1 262 ? -26.507 -1.448 25.626 1.00 95.06 262 LYS A O 1
ATOM 2060 N N . VAL A 1 263 ? -27.607 0.395 24.938 1.00 95.25 263 VAL A N 1
ATOM 2061 C CA . VAL A 1 263 ? -28.056 0.855 26.256 1.00 95.25 263 VAL A CA 1
ATOM 2062 C C . VAL A 1 263 ? -29.574 0.817 26.297 1.00 95.25 263 VAL A C 1
ATOM 2064 O O . VAL A 1 263 ? -30.226 1.284 25.366 1.00 95.25 263 VAL A O 1
ATOM 2067 N N . GLU A 1 264 ? -30.120 0.242 27.357 1.00 95.50 264 GLU A N 1
ATOM 2068 C CA . GLU A 1 264 ? -31.547 0.252 27.652 1.00 95.50 264 GLU A CA 1
ATOM 2069 C C . GLU A 1 264 ? -31.897 1.497 28.470 1.00 95.50 264 GLU A C 1
ATOM 2071 O O . GLU A 1 264 ? -31.294 1.734 29.518 1.00 95.50 264 GLU A O 1
ATOM 2076 N N . ILE A 1 265 ? -32.840 2.296 27.977 1.00 94.06 265 ILE A N 1
ATOM 2077 C CA . ILE A 1 265 ? -33.349 3.517 28.610 1.00 94.06 265 ILE A CA 1
ATOM 2078 C C . ILE A 1 265 ? -34.868 3.485 28.475 1.00 94.06 265 ILE A C 1
ATOM 2080 O O . ILE A 1 265 ? -35.361 3.441 27.350 1.00 94.06 265 ILE A O 1
ATOM 2084 N N . GLU A 1 266 ? -35.604 3.508 29.589 1.00 88.25 266 GLU A N 1
ATOM 2085 C CA . GLU A 1 266 ? -37.080 3.560 29.595 1.00 88.25 266 GLU A CA 1
ATOM 2086 C C . GLU A 1 266 ? -37.727 2.536 28.633 1.00 88.25 266 GLU A C 1
ATOM 2088 O O . GLU A 1 266 ? -38.558 2.884 27.794 1.00 88.25 266 GLU A O 1
ATOM 2093 N N . ASN A 1 267 ? -37.295 1.270 28.708 1.00 89.06 267 ASN A N 1
ATOM 2094 C CA . ASN A 1 267 ? -37.741 0.156 27.853 1.00 89.06 267 ASN A CA 1
ATOM 2095 C C . ASN A 1 267 ? -37.428 0.302 26.348 1.00 89.06 267 ASN A C 1
ATOM 2097 O O . ASN A 1 267 ? -37.994 -0.408 25.516 1.00 89.06 267 ASN A O 1
ATOM 2101 N N . LYS A 1 268 ? -36.513 1.201 25.966 1.00 92.12 268 LYS A N 1
ATOM 2102 C CA . LYS A 1 268 ? -35.996 1.333 24.595 1.00 92.12 268 LYS A CA 1
ATOM 2103 C C . LYS A 1 268 ? -34.505 1.037 24.545 1.00 92.12 268 LYS A C 1
ATOM 2105 O O . LYS A 1 268 ? -33.748 1.431 25.426 1.00 92.12 268 LYS A O 1
ATOM 2110 N N . PHE A 1 269 ? -34.057 0.407 23.462 1.00 94.25 269 PHE A N 1
ATOM 2111 C CA . PHE A 1 269 ? -32.636 0.158 23.225 1.00 94.25 269 PHE A CA 1
ATOM 2112 C C . PHE A 1 269 ? -32.044 1.197 22.272 1.00 94.25 269 PHE A C 1
ATOM 2114 O O . PHE A 1 269 ? -32.483 1.320 21.130 1.00 94.25 269 PHE A O 1
ATOM 2121 N N . LEU A 1 270 ? -30.999 1.897 22.713 1.00 93.25 270 LEU A N 1
ATOM 2122 C CA . LEU A 1 270 ? -30.262 2.873 21.912 1.00 93.25 270 LEU A CA 1
ATOM 2123 C C . LEU A 1 270 ? -28.812 2.435 21.688 1.00 93.25 270 LEU A C 1
ATOM 2125 O O . LEU A 1 270 ? -28.149 1.918 22.583 1.00 93.25 270 LEU A O 1
ATOM 2129 N N . ALA A 1 271 ? -28.306 2.678 20.477 1.00 94.25 271 ALA A N 1
ATOM 2130 C CA . ALA A 1 271 ? -26.917 2.427 20.097 1.00 94.25 271 ALA A CA 1
ATOM 2131 C C . ALA A 1 271 ? -26.072 3.700 20.273 1.00 94.25 271 ALA A C 1
ATOM 2133 O O . ALA A 1 271 ? -25.997 4.542 19.368 1.00 94.25 271 ALA A O 1
ATOM 2134 N N . LEU A 1 272 ? -25.422 3.836 21.428 1.00 93.44 272 LEU A N 1
ATOM 2135 C CA . LEU A 1 272 ? -24.737 5.059 21.848 1.00 93.44 272 LEU A CA 1
ATOM 2136 C C . LEU A 1 272 ? -23.213 4.939 21.750 1.00 93.44 272 LEU A C 1
ATOM 2138 O O . LEU A 1 272 ? -22.633 3.869 21.949 1.00 93.44 272 LEU A O 1
ATOM 2142 N N . LYS A 1 273 ? -22.545 6.054 21.428 1.00 92.25 273 LYS A N 1
ATOM 2143 C CA . LYS A 1 273 ? -21.080 6.123 21.469 1.00 92.25 273 LYS A CA 1
ATOM 2144 C C . LYS A 1 273 ? -20.606 6.040 22.926 1.00 92.25 273 LYS A C 1
ATOM 2146 O O . LYS A 1 273 ? -21.241 6.645 23.786 1.00 92.25 273 LYS A O 1
ATOM 2151 N N . PRO A 1 274 ? -19.459 5.399 23.203 1.00 92.44 274 PRO A N 1
ATOM 2152 C CA . PRO A 1 274 ? -18.907 5.323 24.558 1.00 92.44 274 PRO A CA 1
ATOM 2153 C C . PRO A 1 274 ? -18.673 6.694 25.216 1.00 92.44 274 PRO A C 1
ATOM 2155 O O . PRO A 1 274 ? -18.784 6.835 26.426 1.00 92.44 274 PRO A O 1
ATOM 2158 N N . GLN A 1 275 ? -18.370 7.711 24.405 1.00 91.56 275 GLN A N 1
ATOM 2159 C CA . GLN A 1 275 ? -18.128 9.094 24.838 1.00 91.56 275 GLN A CA 1
ATOM 2160 C C . GLN A 1 275 ? -19.369 9.781 25.423 1.00 91.56 275 GLN A C 1
ATOM 2162 O O . GLN A 1 275 ? -19.220 10.759 26.144 1.00 91.56 275 GLN A O 1
ATOM 2167 N N . ASN A 1 276 ? -20.561 9.261 25.126 1.00 93.38 276 ASN A N 1
ATOM 2168 C CA . ASN A 1 276 ? -21.843 9.829 25.541 1.00 93.38 276 ASN A CA 1
ATOM 2169 C C . ASN A 1 276 ? -22.387 9.139 26.802 1.00 93.38 276 ASN A C 1
ATOM 2171 O O . ASN A 1 276 ? -23.553 9.318 27.150 1.00 93.38 276 ASN A O 1
ATOM 2175 N N . LEU A 1 277 ? -21.572 8.291 27.441 1.00 92.81 277 LEU A N 1
ATOM 2176 C CA . LEU A 1 277 ? -21.938 7.492 28.602 1.00 92.81 277 LEU A CA 1
ATOM 2177 C C . LEU A 1 277 ? -21.008 7.829 29.765 1.00 92.81 277 LEU A C 1
ATOM 2179 O O . LEU A 1 277 ? -19.790 7.655 29.680 1.00 92.81 277 LEU A O 1
ATOM 2183 N N . LYS A 1 278 ? -21.597 8.243 30.885 1.00 92.00 278 LYS A N 1
ATOM 2184 C CA . LYS A 1 278 ? -20.882 8.470 32.141 1.00 92.00 278 LYS A CA 1
ATOM 2185 C C . LYS A 1 278 ? -21.304 7.425 33.164 1.00 92.00 278 LYS A C 1
ATOM 2187 O O . LYS A 1 278 ? -22.493 7.188 33.347 1.00 92.00 278 LYS A O 1
ATOM 2192 N N . LYS A 1 279 ? -20.338 6.801 33.840 1.00 90.00 279 LYS A N 1
ATOM 2193 C CA . LYS A 1 279 ? -20.626 5.868 34.938 1.00 90.00 279 LYS A CA 1
ATOM 2194 C C . LYS A 1 279 ? -21.363 6.605 36.051 1.00 90.00 279 LYS A C 1
ATOM 2196 O O . LYS A 1 279 ? -20.927 7.683 36.457 1.00 90.00 279 LYS A O 1
ATOM 2201 N N . ILE A 1 280 ? -22.449 6.009 36.519 1.00 86.06 280 ILE A N 1
ATOM 2202 C CA . ILE A 1 280 ? -23.077 6.389 37.780 1.00 86.06 280 ILE A CA 1
ATOM 2203 C C . ILE A 1 280 ? -22.432 5.467 38.813 1.00 86.06 280 ILE A C 1
ATOM 2205 O O . ILE A 1 280 ? -22.502 4.246 38.657 1.00 86.06 280 ILE A O 1
ATOM 2209 N N . VAL A 1 281 ? -21.678 6.061 39.739 1.00 66.88 281 VAL A N 1
ATOM 2210 C CA . VAL A 1 281 ? -21.091 5.356 40.889 1.00 66.88 281 VAL A CA 1
ATOM 2211 C C . VAL A 1 281 ? -22.186 5.156 41.920 1.00 66.88 281 VAL A C 1
ATOM 2213 O O . VAL A 1 281 ? -22.947 6.129 42.120 1.00 66.88 281 VAL A O 1
#

Radius of gyration: 30.85 Å; chains: 1; bounding box: 74×58×76 Å